Protein AF-A0AAN8INT1-F1 (afdb_monomer_lite)

pLDDT: mean 83.97, std 13.19, range [44.09, 97.56]

Organism: Trichostrongylus colubriformis (NCBI:txid6319)

Foldseek 3Di:
DDDDDDDDDDPDDDPDPDPVVVVVVVLVVVLVVLVVVLLVLLLVQLVVLLVPQQVVLVVVLVVLVVVVVVLVVVLVVVPVVDPPPNVVSVVVSVVVLVVLVVDVSSVLSCCLPPVNVDPDSTCSDSVNSSVQLVCLLVVVCPPSDARPDPVRVVVSVVSNVVSNVSVVVSVVSVVVVVVVVVCVVVVNDPPVVVVVVVVCVVCVLVVQLVVCCVPVVDDSVVSSD

Radius of gyration: 30.93 Å; chains: 1; bounding box: 68×38×128 Å

Secondary structure (DSSP, 8-state):
--------PPPP-----SHHHHHHHHHHHHHHHHHHHHHHHHHHHHHHHHHHHHHHHHHHHHHHHHHHHHHHHHHHHHHHH-SS-HHHHHHHHHHHHHHHHTSHHHHHHHIIIII---S---S--HHHHHHHHHHHHTT----SS---SHHHHHHHHHHHHHHHHHHHHHHHHHHHHHHHHHHHHTTT-SHHHHHHHHHHHHHHHHHHHHHHHHHH---HHHHH-

Structure (mmCIF, N/CA/C/O backbone):
data_AF-A0AAN8INT1-F1
#
_entry.id   AF-A0AAN8INT1-F1
#
loop_
_atom_site.group_PDB
_atom_site.id
_atom_site.type_symbol
_atom_site.label_atom_id
_atom_site.label_alt_id
_atom_site.label_comp_id
_atom_site.label_asym_id
_atom_site.label_entity_id
_atom_site.label_seq_id
_atom_site.pdbx_PDB_ins_code
_atom_site.Cartn_x
_atom_site.Cartn_y
_atom_site.Cartn_z
_atom_site.occupancy
_atom_site.B_iso_or_equiv
_atom_site.auth_seq_id
_atom_site.auth_comp_id
_atom_site.auth_asym_id
_atom_site.auth_atom_id
_atom_site.pdbx_PDB_model_num
ATOM 1 N N . MET A 1 1 ? 43.894 4.280 -84.338 1.00 47.09 1 MET A N 1
ATOM 2 C CA . MET A 1 1 ? 44.053 3.412 -83.149 1.00 47.09 1 MET A CA 1
ATOM 3 C C . MET A 1 1 ? 42.970 3.761 -82.142 1.00 47.09 1 MET A C 1
ATOM 5 O O . MET A 1 1 ? 43.082 4.742 -81.425 1.00 47.09 1 MET A O 1
ATOM 9 N N . SER A 1 2 ? 41.870 3.011 -82.196 1.00 44.09 2 SER A N 1
ATOM 10 C CA . SER A 1 2 ? 40.715 3.120 -81.303 1.00 44.09 2 SER A CA 1
ATOM 11 C C . SER A 1 2 ? 40.879 2.099 -80.182 1.00 44.09 2 SER A C 1
ATOM 13 O O . SER A 1 2 ? 41.050 0.920 -80.476 1.00 44.09 2 SER A O 1
ATOM 15 N N . SER A 1 3 ? 40.819 2.526 -78.920 1.00 45.97 3 SER A N 1
ATOM 16 C CA . SER A 1 3 ? 40.317 1.666 -77.845 1.00 45.97 3 SER A CA 1
ATOM 17 C C . SER A 1 3 ? 39.836 2.517 -76.671 1.00 45.97 3 SER A C 1
ATOM 19 O O . SER A 1 3 ? 40.601 3.013 -75.847 1.00 45.97 3 SER A O 1
ATOM 21 N N . ARG A 1 4 ? 38.518 2.715 -76.669 1.00 48.09 4 ARG A N 1
ATOM 22 C CA . ARG A 1 4 ? 37.685 3.325 -75.630 1.00 48.09 4 ARG A CA 1
ATOM 23 C C . ARG A 1 4 ? 37.798 2.470 -74.359 1.00 48.09 4 ARG A C 1
ATOM 25 O O . ARG A 1 4 ? 37.360 1.319 -74.360 1.00 48.09 4 ARG A O 1
ATOM 32 N N . LYS A 1 5 ? 38.368 3.009 -73.274 1.00 54.44 5 LYS A N 1
ATOM 33 C CA . LYS A 1 5 ? 38.292 2.373 -71.949 1.00 54.44 5 LYS A CA 1
ATOM 34 C C . LYS A 1 5 ? 36.826 2.373 -71.508 1.00 54.44 5 LYS A C 1
ATOM 36 O O . LYS A 1 5 ? 36.193 3.414 -71.403 1.00 54.44 5 LYS A O 1
ATOM 41 N N . ARG A 1 6 ? 36.294 1.164 -71.362 1.00 50.06 6 ARG A N 1
ATOM 42 C CA . ARG A 1 6 ? 34.917 0.834 -71.007 1.00 50.06 6 ARG A CA 1
ATOM 43 C C . ARG A 1 6 ? 34.733 1.093 -69.507 1.00 50.06 6 ARG A C 1
ATOM 45 O O . ARG A 1 6 ? 35.278 0.330 -68.709 1.00 50.06 6 ARG A O 1
ATOM 52 N N . ASP A 1 7 ? 33.995 2.144 -69.151 1.00 49.88 7 ASP A N 1
ATOM 53 C CA . ASP A 1 7 ? 33.467 2.347 -67.798 1.00 49.88 7 ASP A CA 1
ATOM 54 C C . ASP A 1 7 ? 32.632 1.124 -67.417 1.00 49.88 7 ASP A C 1
ATOM 56 O O . ASP A 1 7 ? 31.586 0.845 -68.009 1.00 49.88 7 ASP A O 1
ATOM 60 N N . ARG A 1 8 ? 33.134 0.334 -66.467 1.00 50.00 8 ARG A N 1
ATOM 61 C CA . ARG A 1 8 ? 32.349 -0.721 -65.831 1.00 50.00 8 ARG A CA 1
ATOM 62 C C . ARG A 1 8 ? 31.649 -0.075 -64.647 1.00 50.00 8 ARG A C 1
ATOM 64 O O . ARG A 1 8 ? 32.289 0.198 -63.637 1.00 50.00 8 ARG A O 1
ATOM 71 N N . GLY A 1 9 ? 30.353 0.182 -64.805 1.00 48.59 9 GLY A N 1
ATOM 72 C CA . GLY A 1 9 ? 29.479 0.531 -63.693 1.00 48.59 9 GLY A CA 1
ATOM 73 C C . GLY A 1 9 ? 29.615 -0.519 -62.593 1.00 48.59 9 GLY A C 1
ATOM 74 O O . GLY A 1 9 ? 29.453 -1.714 -62.844 1.00 48.59 9 GLY A O 1
ATOM 75 N N . ALA A 1 10 ? 29.973 -0.067 -61.395 1.00 53.91 10 ALA A N 1
ATOM 76 C CA . ALA A 1 10 ? 29.881 -0.881 -60.197 1.00 53.91 10 ALA A CA 1
ATOM 77 C C . ALA A 1 10 ? 28.403 -1.253 -59.972 1.00 53.91 10 ALA A C 1
ATOM 79 O O . ALA A 1 10 ? 27.536 -0.398 -60.174 1.00 53.91 10 ALA A O 1
ATOM 80 N N . PRO A 1 11 ? 28.086 -2.496 -59.576 1.00 51.00 11 PRO A N 1
ATOM 81 C CA . PRO A 1 11 ? 26.724 -2.841 -59.205 1.00 51.00 11 PRO A CA 1
ATOM 82 C C . PRO A 1 11 ? 26.327 -2.008 -57.981 1.00 51.00 11 PRO A C 1
ATOM 84 O O . PRO A 1 11 ? 27.034 -1.984 -56.974 1.00 51.00 11 PRO A O 1
ATOM 87 N N . SER A 1 12 ? 25.212 -1.287 -58.094 1.00 55.03 12 SER A N 1
ATOM 88 C CA . SER A 1 12 ? 24.564 -0.605 -56.978 1.00 55.03 12 SER A CA 1
ATOM 89 C C . SER A 1 12 ? 24.280 -1.623 -55.878 1.00 55.03 12 SER A C 1
ATOM 91 O O . SER A 1 12 ? 23.539 -2.577 -56.110 1.00 55.03 12 SER A O 1
ATOM 93 N N . ALA A 1 13 ? 24.878 -1.434 -54.702 1.00 55.88 13 ALA A N 1
ATOM 94 C CA . ALA A 1 13 ? 24.549 -2.218 -53.521 1.00 55.88 13 ALA A CA 1
ATOM 95 C C . ALA A 1 13 ? 23.055 -2.041 -53.213 1.00 55.88 13 ALA A C 1
ATOM 97 O O . ALA A 1 13 ? 22.610 -0.938 -52.888 1.00 55.88 13 ALA A O 1
ATOM 98 N N . GLU A 1 14 ? 22.275 -3.110 -53.362 1.00 57.56 14 GLU A N 1
ATOM 99 C CA . GLU A 1 14 ? 20.897 -3.137 -52.885 1.00 57.56 14 GLU A CA 1
ATOM 100 C C . GLU A 1 14 ? 20.890 -2.971 -51.352 1.00 57.56 14 GLU A C 1
ATOM 102 O O . GLU A 1 14 ? 21.739 -3.552 -50.668 1.00 57.56 14 GLU A O 1
ATOM 107 N N . PRO A 1 15 ? 19.973 -2.177 -50.773 1.00 55.25 15 PRO A N 1
ATOM 108 C CA . PRO A 1 15 ? 19.881 -2.043 -49.327 1.00 55.25 15 PRO A CA 1
ATOM 109 C C . PRO A 1 15 ? 19.355 -3.350 -48.714 1.00 55.25 15 PRO A C 1
ATOM 111 O O . PRO A 1 15 ? 18.181 -3.686 -48.860 1.00 55.25 15 PRO A O 1
ATOM 114 N N . GLU A 1 16 ? 20.223 -4.068 -47.997 1.00 58.53 16 GLU A N 1
ATOM 115 C CA . GLU A 1 16 ? 19.893 -5.228 -47.153 1.00 58.53 16 GLU A CA 1
ATOM 116 C C . GLU A 1 16 ? 18.583 -5.003 -46.350 1.00 58.53 16 GLU A C 1
ATOM 118 O O . GLU A 1 16 ? 18.480 -4.050 -45.561 1.00 58.53 16 GLU A O 1
ATOM 123 N N . PRO A 1 17 ? 17.548 -5.854 -46.504 1.00 51.34 17 PRO A N 1
ATOM 124 C CA . PRO A 1 17 ? 16.243 -5.598 -45.915 1.00 51.34 17 PRO A CA 1
ATOM 125 C C . PRO A 1 17 ? 16.217 -5.902 -44.409 1.00 51.34 17 PRO A C 1
ATOM 127 O O . PRO A 1 17 ? 16.070 -7.037 -43.975 1.00 51.34 17 PRO A O 1
ATOM 130 N N . SER A 1 18 ? 16.208 -4.844 -43.594 1.00 55.34 18 SER A N 1
ATOM 131 C CA . SER A 1 18 ? 15.465 -4.679 -42.322 1.00 55.34 18 SER A CA 1
ATOM 132 C C . SER A 1 18 ? 15.558 -5.731 -41.193 1.00 55.34 18 SER A C 1
ATOM 134 O O . SER A 1 18 ? 14.854 -5.580 -40.190 1.00 55.34 18 SER A O 1
ATOM 136 N N . PHE A 1 19 ? 16.407 -6.759 -41.263 1.00 48.81 19 PHE A N 1
ATOM 137 C CA . PHE A 1 19 ? 16.459 -7.818 -40.240 1.00 48.81 19 PHE A CA 1
ATOM 138 C C . PHE A 1 19 ? 16.833 -7.262 -38.852 1.00 48.81 19 PHE A C 1
ATOM 140 O O . PHE A 1 19 ? 16.208 -7.573 -37.834 1.00 48.81 19 PHE A O 1
ATOM 147 N N . TRP A 1 20 ? 17.767 -6.308 -38.836 1.00 49.75 20 TRP A N 1
ATOM 148 C CA . TRP A 1 20 ? 18.172 -5.552 -37.648 1.00 49.75 20 TRP A CA 1
ATOM 149 C C . TRP A 1 20 ? 17.069 -4.640 -37.089 1.00 49.75 20 TRP A C 1
ATOM 151 O O . TRP A 1 20 ? 16.994 -4.434 -35.877 1.00 49.75 20 TRP A O 1
ATOM 161 N N . LYS A 1 21 ? 16.170 -4.133 -37.945 1.00 54.38 21 LYS A N 1
ATOM 162 C CA . LYS A 1 21 ? 15.024 -3.298 -37.540 1.00 54.38 21 LYS A CA 1
ATOM 163 C C . LYS A 1 21 ? 13.931 -4.143 -36.871 1.00 54.38 21 LYS A C 1
ATOM 165 O O . LYS A 1 21 ? 13.381 -3.730 -35.853 1.00 54.38 21 LYS A O 1
ATOM 170 N N . ARG A 1 22 ? 13.679 -5.359 -37.379 1.00 57.62 22 ARG A N 1
ATOM 171 C CA . ARG A 1 22 ? 12.708 -6.321 -36.815 1.00 57.62 22 ARG A CA 1
ATOM 172 C C . ARG A 1 22 ? 13.130 -6.858 -35.442 1.00 57.62 22 ARG A C 1
ATOM 174 O O . ARG A 1 22 ? 12.292 -6.979 -34.553 1.00 57.62 22 ARG A O 1
ATOM 181 N N . SER A 1 23 ? 14.423 -7.129 -35.241 1.00 56.84 23 SER A N 1
ATOM 182 C CA . SER A 1 23 ? 14.946 -7.644 -33.964 1.00 56.84 23 SER A CA 1
ATOM 183 C C . SER A 1 23 ? 14.852 -6.620 -32.820 1.00 56.84 23 SER A C 1
ATOM 185 O O . SER A 1 23 ? 14.405 -6.958 -31.723 1.00 56.84 23 SER A O 1
ATOM 187 N N . LYS A 1 24 ? 15.174 -5.342 -33.086 1.00 66.62 24 LYS A N 1
ATOM 188 C CA . LYS A 1 24 ? 15.029 -4.251 -32.102 1.00 66.62 24 LYS A CA 1
ATOM 189 C C . LYS A 1 24 ? 13.566 -4.005 -31.721 1.00 66.62 24 LYS A C 1
ATOM 191 O O . LYS A 1 24 ? 13.272 -3.807 -30.548 1.00 66.62 24 LYS A O 1
ATOM 196 N N . PHE A 1 25 ? 12.648 -4.082 -32.687 1.00 72.94 25 PHE A N 1
ATOM 197 C CA . PHE A 1 25 ? 11.214 -3.924 -32.431 1.00 72.94 25 PHE A CA 1
ATOM 198 C C . PHE A 1 25 ? 10.649 -5.055 -31.561 1.00 72.94 25 PHE A C 1
ATOM 200 O O . PHE A 1 25 ? 9.903 -4.798 -30.621 1.00 72.94 25 PHE A O 1
ATOM 207 N N . ARG A 1 26 ? 11.066 -6.305 -31.811 1.00 76.19 26 ARG A N 1
ATOM 208 C CA . ARG A 1 26 ? 10.675 -7.459 -30.988 1.00 76.19 26 ARG A CA 1
ATOM 209 C C . ARG A 1 26 ? 11.151 -7.326 -29.540 1.00 76.19 26 ARG A C 1
ATOM 211 O O . ARG A 1 26 ? 10.396 -7.653 -28.635 1.00 76.19 26 ARG A O 1
ATOM 218 N N . ALA A 1 27 ? 12.371 -6.835 -29.321 1.00 75.00 27 ALA A N 1
ATOM 219 C CA . ALA A 1 27 ? 12.886 -6.592 -27.973 1.00 75.00 27 ALA A CA 1
ATOM 220 C C . ALA A 1 27 ? 12.054 -5.533 -27.231 1.00 75.00 27 ALA A C 1
ATOM 222 O O . ALA A 1 27 ? 11.577 -5.798 -26.135 1.00 75.00 27 ALA A O 1
ATOM 223 N N . VAL A 1 28 ? 11.789 -4.383 -27.862 1.00 80.81 28 VAL A N 1
ATOM 224 C CA . VAL A 1 28 ? 10.937 -3.321 -27.290 1.00 80.81 28 VAL A CA 1
ATOM 225 C C . VAL A 1 28 ? 9.524 -3.821 -26.987 1.00 80.81 28 VAL A C 1
ATOM 227 O O . VAL A 1 28 ? 8.970 -3.491 -25.944 1.00 80.81 28 VAL A O 1
ATOM 230 N N . PHE A 1 29 ? 8.954 -4.652 -27.859 1.00 85.25 29 PHE A N 1
ATOM 231 C CA . PHE A 1 29 ? 7.633 -5.237 -27.639 1.00 85.25 29 PHE A CA 1
ATOM 232 C C . PHE A 1 29 ? 7.597 -6.176 -26.426 1.00 85.25 29 PHE A C 1
ATOM 234 O O . PHE A 1 29 ? 6.647 -6.130 -25.653 1.00 85.25 29 PHE A O 1
ATOM 241 N N . VAL A 1 30 ? 8.635 -6.993 -26.225 1.00 86.06 30 VAL A N 1
ATOM 242 C CA . VAL A 1 30 ? 8.743 -7.860 -25.040 1.00 86.06 30 VAL A CA 1
ATOM 243 C C . VAL A 1 30 ? 8.888 -7.027 -23.766 1.00 86.06 30 VAL A C 1
ATOM 245 O O . VAL A 1 30 ? 8.190 -7.308 -22.796 1.00 86.06 30 VAL A O 1
ATOM 248 N N . HIS A 1 31 ? 9.714 -5.974 -23.786 1.00 86.56 31 HIS A N 1
ATOM 249 C CA . HIS A 1 31 ? 9.859 -5.036 -22.666 1.00 86.56 31 HIS A CA 1
ATOM 250 C C . HIS A 1 31 ? 8.508 -4.405 -22.290 1.00 86.56 31 HIS A C 1
ATOM 252 O O . HIS A 1 31 ? 8.079 -4.453 -21.137 1.00 86.56 31 HIS A O 1
ATOM 258 N N . LEU A 1 32 ? 7.786 -3.875 -23.282 1.00 89.44 32 LEU A N 1
ATOM 259 C CA . LEU A 1 32 ? 6.471 -3.272 -23.072 1.00 89.44 32 LEU A CA 1
ATOM 260 C C . LEU A 1 32 ? 5.445 -4.302 -22.576 1.00 89.44 32 LEU A C 1
ATOM 262 O O . LEU A 1 32 ? 4.681 -4.015 -21.660 1.00 89.44 32 LEU A O 1
ATOM 266 N N . GLY A 1 33 ? 5.452 -5.511 -23.143 1.00 92.88 33 GLY A N 1
ATOM 267 C CA . GLY A 1 33 ? 4.570 -6.600 -22.730 1.00 92.88 33 GLY A CA 1
ATOM 268 C C . GLY A 1 33 ? 4.790 -7.013 -21.276 1.00 92.88 33 GLY A C 1
ATOM 269 O O . GLY A 1 33 ? 3.824 -7.243 -20.552 1.00 92.88 33 GLY A O 1
ATOM 270 N N . LEU A 1 34 ? 6.042 -7.044 -20.822 1.00 93.06 34 LEU A N 1
ATOM 271 C CA . LEU A 1 34 ? 6.396 -7.365 -19.444 1.00 93.06 34 LEU A CA 1
ATOM 272 C C . LEU A 1 34 ? 5.896 -6.289 -18.464 1.00 93.06 34 LEU A C 1
ATOM 274 O O . LEU A 1 34 ? 5.255 -6.620 -17.467 1.00 93.06 34 LEU A O 1
ATOM 278 N N . VAL A 1 35 ? 6.098 -5.006 -18.787 1.00 93.38 35 VAL A N 1
ATOM 279 C CA . VAL A 1 35 ? 5.589 -3.880 -17.983 1.00 93.38 35 VAL A CA 1
ATOM 280 C C . VAL A 1 35 ? 4.062 -3.902 -17.914 1.00 93.38 35 VAL A C 1
ATOM 282 O O . VAL A 1 35 ? 3.497 -3.802 -16.829 1.00 93.38 35 VAL A O 1
ATOM 285 N N . VAL A 1 36 ? 3.380 -4.094 -19.047 1.00 95.50 36 VAL A N 1
ATOM 286 C CA . VAL A 1 36 ? 1.911 -4.189 -19.094 1.00 95.50 36 VAL A CA 1
ATOM 287 C C . VAL A 1 36 ? 1.405 -5.391 -18.292 1.00 95.50 36 VAL A C 1
ATOM 289 O O . VAL A 1 36 ? 0.413 -5.277 -17.572 1.00 95.50 36 VAL A O 1
ATOM 292 N N . THR A 1 37 ? 2.097 -6.530 -18.355 1.00 95.56 37 THR A N 1
ATOM 293 C CA . THR A 1 37 ? 1.762 -7.714 -17.548 1.00 95.56 37 THR A CA 1
ATOM 294 C C . THR A 1 37 ? 1.912 -7.419 -16.055 1.00 95.56 37 THR A C 1
ATOM 296 O O . THR A 1 37 ? 1.026 -7.749 -15.277 1.00 95.56 37 THR A O 1
ATOM 299 N N . CYS A 1 38 ? 2.980 -6.732 -15.647 1.00 95.62 38 CYS A N 1
ATOM 300 C CA . CYS A 1 38 ? 3.186 -6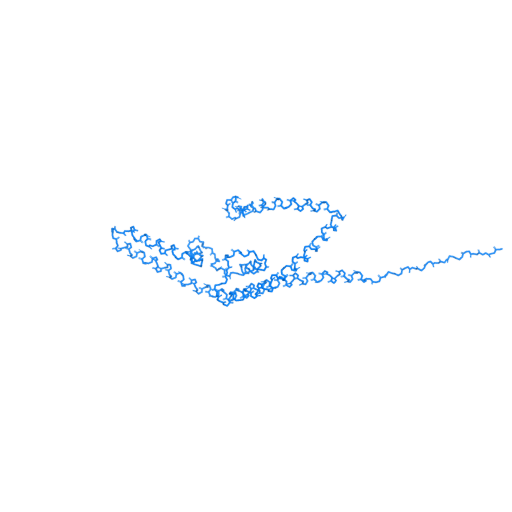.334 -14.254 1.00 95.62 38 CYS A CA 1
ATOM 301 C C . CYS A 1 38 ? 2.101 -5.356 -13.765 1.00 95.62 38 CYS A C 1
ATOM 303 O O . CYS A 1 38 ? 1.486 -5.579 -12.726 1.00 95.62 38 CYS A O 1
ATOM 305 N N . VAL A 1 39 ? 1.792 -4.315 -14.545 1.00 96.00 39 VAL A N 1
ATOM 306 C CA . VAL A 1 39 ? 0.749 -3.333 -14.196 1.00 96.00 39 VAL A CA 1
ATOM 307 C C . VAL A 1 39 ? -0.630 -3.988 -14.121 1.00 96.00 39 VAL A C 1
ATOM 309 O O . VAL A 1 39 ? -1.371 -3.757 -13.170 1.00 96.00 39 VAL A O 1
ATOM 312 N N . SER A 1 40 ? -0.977 -4.836 -15.090 1.00 96.81 40 SER A N 1
ATOM 313 C CA . SER A 1 40 ? -2.249 -5.566 -15.057 1.00 96.81 40 SER A CA 1
ATOM 314 C C . SER A 1 40 ? -2.329 -6.528 -13.871 1.00 96.81 40 SER A C 1
ATOM 316 O O . SER A 1 40 ? -3.380 -6.604 -13.243 1.00 96.81 40 SER A O 1
ATOM 318 N N . TYR A 1 41 ? -1.228 -7.189 -13.500 1.00 97.00 41 TYR A N 1
ATOM 319 C CA . TYR A 1 41 ? -1.157 -8.032 -12.305 1.00 97.00 41 TYR A CA 1
ATOM 320 C C . TYR A 1 41 ? -1.452 -7.246 -11.018 1.00 97.00 41 TYR A C 1
ATOM 322 O O . TYR A 1 41 ? -2.255 -7.699 -10.205 1.00 97.00 41 TYR A O 1
ATOM 330 N N . ILE A 1 42 ? -0.884 -6.041 -10.873 1.00 96.94 42 ILE A N 1
ATOM 331 C CA . ILE A 1 42 ? -1.165 -5.136 -9.743 1.00 96.94 42 ILE A CA 1
ATOM 332 C C . ILE A 1 42 ? -2.646 -4.752 -9.713 1.00 96.94 42 ILE A C 1
ATOM 334 O O . ILE A 1 42 ? -3.295 -4.886 -8.680 1.00 96.94 42 ILE A O 1
ATOM 338 N N . VAL A 1 43 ? -3.203 -4.301 -10.841 1.00 97.56 43 VAL A N 1
ATOM 339 C CA . VAL A 1 43 ? -4.606 -3.856 -10.916 1.00 97.56 43 VAL A CA 1
ATOM 340 C C . VAL A 1 43 ? -5.573 -5.003 -10.611 1.00 97.56 43 VAL A C 1
ATOM 342 O O . VAL A 1 43 ? -6.537 -4.813 -9.869 1.00 97.56 43 VAL A O 1
ATOM 345 N N . LEU A 1 44 ? -5.307 -6.200 -11.140 1.00 97.19 44 LEU A N 1
ATOM 346 C CA . LEU A 1 44 ? -6.103 -7.396 -10.861 1.00 97.19 44 LEU A CA 1
ATOM 347 C C . LEU A 1 44 ? -6.007 -7.808 -9.391 1.00 97.19 44 LEU A C 1
ATOM 349 O O . LEU A 1 44 ? -7.029 -8.116 -8.782 1.00 97.19 44 LEU A O 1
ATOM 353 N N . GLY A 1 45 ? -4.806 -7.773 -8.810 1.00 96.44 45 GLY A N 1
ATOM 354 C CA . GLY A 1 45 ? -4.612 -8.012 -7.385 1.00 96.44 45 GLY A CA 1
ATOM 355 C C . GLY A 1 45 ? -5.394 -7.008 -6.539 1.00 96.44 45 GLY A C 1
ATOM 356 O O . GLY A 1 45 ? -6.120 -7.408 -5.634 1.00 96.44 45 GLY A O 1
ATOM 357 N N . ALA A 1 46 ? -5.288 -5.714 -6.852 1.00 96.56 46 ALA A N 1
ATOM 358 C CA . ALA A 1 46 ? -5.966 -4.646 -6.123 1.00 96.56 46 ALA A CA 1
ATOM 359 C C . ALA A 1 46 ? -7.484 -4.845 -6.135 1.00 96.56 46 ALA A C 1
ATOM 361 O O . ALA A 1 46 ? -8.122 -4.795 -5.086 1.00 96.56 46 ALA A O 1
ATOM 362 N N . TYR A 1 47 ? -8.046 -5.152 -7.306 1.00 96.69 47 TYR A N 1
ATOM 363 C CA . TYR A 1 47 ? -9.462 -5.472 -7.447 1.00 96.69 47 TYR A CA 1
ATOM 364 C C . TYR A 1 47 ? -9.864 -6.700 -6.616 1.00 96.69 47 TYR A C 1
ATOM 366 O O . TYR A 1 47 ? -10.873 -6.669 -5.915 1.00 96.69 47 TYR A O 1
ATOM 374 N N . LEU A 1 48 ? -9.060 -7.766 -6.651 1.00 96.19 48 LEU A N 1
ATOM 375 C CA . LEU A 1 48 ? -9.328 -9.013 -5.936 1.00 96.19 48 LEU A CA 1
ATOM 376 C C . LEU A 1 48 ? -9.313 -8.821 -4.414 1.00 96.19 48 LEU A C 1
ATOM 378 O O . LEU A 1 48 ? -10.268 -9.213 -3.744 1.00 96.19 48 LEU A O 1
ATOM 382 N N . PHE A 1 49 ? -8.272 -8.191 -3.863 1.00 95.75 49 PHE A N 1
ATOM 383 C CA . PHE A 1 49 ? -8.194 -7.929 -2.423 1.00 95.75 49 PHE A CA 1
ATOM 384 C C . PHE A 1 49 ? -9.277 -6.960 -1.965 1.00 95.75 49 PHE A C 1
ATOM 386 O O . PHE A 1 49 ? -9.915 -7.210 -0.946 1.00 95.75 49 PHE A O 1
ATOM 393 N N . GLN A 1 50 ? -9.548 -5.909 -2.742 1.00 95.19 50 GLN A N 1
ATOM 394 C CA . GLN A 1 50 ? -10.619 -4.975 -2.424 1.00 95.19 50 GLN A CA 1
ATOM 395 C C . GLN A 1 50 ? -11.983 -5.672 -2.385 1.00 95.19 50 GLN A C 1
ATOM 397 O O . GLN A 1 50 ? -12.754 -5.440 -1.460 1.00 95.19 50 GLN A O 1
ATOM 402 N N . MET A 1 51 ? -12.297 -6.535 -3.354 1.00 95.00 51 MET A N 1
ATOM 403 C CA . MET A 1 51 ? -13.581 -7.243 -3.378 1.00 95.00 51 MET A CA 1
ATOM 404 C C . MET A 1 51 ? -13.770 -8.193 -2.192 1.00 95.00 51 MET A C 1
ATOM 406 O O . MET A 1 51 ? -14.896 -8.355 -1.728 1.00 95.00 51 MET A O 1
ATOM 410 N N . ILE A 1 52 ? -12.696 -8.821 -1.711 1.00 94.31 52 ILE A N 1
ATOM 411 C CA . ILE A 1 52 ? -12.762 -9.816 -0.634 1.00 94.31 52 ILE A CA 1
ATOM 412 C C . ILE A 1 52 ? -12.725 -9.154 0.746 1.00 94.31 52 ILE A C 1
ATOM 414 O O . ILE A 1 52 ? -13.533 -9.487 1.608 1.00 94.31 52 ILE A O 1
ATOM 418 N N . GLU A 1 53 ? -11.796 -8.226 0.973 1.00 94.00 53 GLU A N 1
ATOM 419 C CA . GLU A 1 53 ? -11.541 -7.678 2.310 1.00 94.00 53 GLU A CA 1
ATOM 420 C C . GLU A 1 53 ? -12.430 -6.484 2.651 1.00 94.00 53 GLU A C 1
ATOM 422 O O . GLU A 1 53 ? -12.837 -6.353 3.803 1.00 94.00 53 GLU A O 1
ATOM 427 N N . ARG A 1 54 ? -12.802 -5.646 1.675 1.00 92.06 54 ARG A N 1
ATOM 428 C CA . ARG A 1 54 ? -13.655 -4.476 1.933 1.00 92.06 54 ARG A CA 1
ATOM 429 C C . ARG A 1 54 ? -14.991 -4.818 2.608 1.00 92.06 54 ARG A C 1
ATOM 431 O O . ARG A 1 54 ? -15.322 -4.150 3.584 1.00 92.06 54 ARG A O 1
ATOM 438 N N . PRO A 1 55 ? -15.789 -5.810 2.159 1.00 92.38 55 PRO A N 1
ATOM 439 C CA . PRO A 1 55 ? -17.048 -6.118 2.842 1.00 92.38 55 PRO A CA 1
ATOM 440 C C . PRO A 1 55 ? -16.831 -6.614 4.281 1.00 92.38 55 PRO A C 1
ATOM 442 O O . PRO A 1 55 ? -17.591 -6.238 5.169 1.00 92.38 55 PRO A O 1
ATOM 445 N N . LEU A 1 56 ? -15.772 -7.395 4.522 1.00 90.88 56 LEU A N 1
ATOM 446 C CA . LEU A 1 56 ? -15.426 -7.907 5.852 1.00 90.88 56 LEU A CA 1
ATOM 447 C C . LEU A 1 56 ? -14.963 -6.790 6.796 1.00 90.88 56 LEU A C 1
ATOM 449 O O . LEU A 1 56 ? -15.293 -6.797 7.980 1.00 90.88 56 LEU A O 1
ATOM 453 N N . GLU A 1 57 ? -14.208 -5.824 6.276 1.00 88.81 57 GLU A N 1
ATOM 454 C CA . GLU A 1 57 ? -13.800 -4.621 7.003 1.00 88.81 57 GLU A CA 1
ATOM 455 C C . GLU A 1 57 ? -15.019 -3.790 7.420 1.00 88.81 57 GLU A C 1
ATOM 457 O O . GLU A 1 57 ? -15.137 -3.397 8.581 1.00 88.81 57 GLU A O 1
ATOM 462 N N . LEU A 1 58 ? -15.958 -3.562 6.495 1.00 88.75 58 LEU A N 1
ATOM 463 C CA . LEU A 1 58 ? -17.175 -2.794 6.765 1.00 88.75 58 LEU A CA 1
ATOM 464 C C . LEU A 1 58 ? -18.036 -3.449 7.850 1.00 88.75 58 LEU A C 1
ATOM 466 O O . LEU A 1 58 ? -18.546 -2.749 8.725 1.00 88.75 58 LEU A O 1
ATOM 470 N N . GLU A 1 59 ? -18.160 -4.777 7.836 1.00 89.44 59 GLU A N 1
ATOM 471 C CA . GLU A 1 59 ? -18.864 -5.523 8.881 1.00 89.44 59 GLU A CA 1
ATOM 472 C C . GLU A 1 59 ? -18.170 -5.366 10.243 1.00 89.44 59 GLU A C 1
ATOM 474 O O . GLU A 1 59 ? -18.784 -4.875 11.195 1.00 89.44 59 GLU A O 1
ATOM 479 N N . LYS A 1 60 ? -16.863 -5.652 10.323 1.00 87.44 60 LYS A N 1
ATOM 480 C CA . LYS A 1 60 ? -16.071 -5.492 11.558 1.00 87.44 60 LYS A CA 1
ATOM 481 C C . LYS A 1 60 ? -16.108 -4.071 12.095 1.00 87.44 60 LYS A C 1
ATOM 483 O O . LYS A 1 60 ? -16.145 -3.855 13.302 1.00 87.44 60 LYS A O 1
ATOM 488 N N . ARG A 1 61 ? -16.116 -3.072 11.217 1.00 87.12 61 ARG A N 1
ATOM 489 C CA . ARG A 1 61 ? -16.221 -1.676 11.630 1.00 87.12 61 ARG A CA 1
ATOM 490 C C . ARG A 1 61 ? -17.506 -1.410 12.401 1.00 87.12 61 ARG A C 1
ATOM 492 O O . ARG A 1 61 ? -17.458 -0.705 13.404 1.00 87.12 61 ARG A O 1
ATOM 499 N N . THR A 1 62 ? -18.644 -1.924 11.939 1.00 87.88 62 THR A N 1
ATOM 500 C CA . THR A 1 62 ? -19.918 -1.700 12.639 1.00 87.88 62 THR A CA 1
ATOM 501 C C . THR A 1 62 ? -19.902 -2.298 14.043 1.00 87.88 62 THR A C 1
ATOM 503 O O . THR A 1 62 ? -20.362 -1.649 14.982 1.00 87.88 62 THR A O 1
ATOM 506 N N . GLU A 1 63 ? -19.282 -3.467 14.208 1.00 89.25 63 GLU A N 1
ATOM 507 C CA . GLU A 1 63 ? -19.052 -4.093 15.511 1.00 89.25 63 GLU A CA 1
ATOM 508 C C . GLU A 1 63 ? -18.155 -3.222 16.403 1.00 89.25 63 GLU A C 1
ATOM 510 O O . GLU A 1 63 ? -18.529 -2.897 17.529 1.00 89.25 63 GLU A O 1
ATOM 515 N N . VAL A 1 64 ? -17.015 -2.761 15.884 1.00 88.38 64 VAL A N 1
ATOM 516 C CA . VAL A 1 64 ? -16.075 -1.895 16.616 1.00 88.38 64 VAL A CA 1
ATOM 517 C C . VAL A 1 64 ? -16.740 -0.588 17.059 1.00 88.38 64 VAL A C 1
ATOM 519 O O . VAL A 1 64 ? -16.568 -0.156 18.199 1.00 88.38 64 VAL A O 1
ATOM 522 N N . LEU A 1 65 ? -17.545 0.032 16.193 1.00 89.31 65 LEU A N 1
ATOM 523 C CA . LEU A 1 65 ? -18.295 1.240 16.541 1.00 89.31 65 LEU A CA 1
ATOM 524 C C . LEU A 1 65 ? -19.329 0.971 17.638 1.00 89.31 65 LEU A C 1
ATOM 526 O O . LEU A 1 65 ? -19.466 1.785 18.550 1.00 89.31 65 LEU A O 1
ATOM 530 N N . ALA A 1 66 ? -20.013 -0.175 17.600 1.00 91.50 66 ALA A N 1
ATOM 531 C CA . ALA A 1 66 ? -20.934 -0.573 18.660 1.00 91.50 66 ALA A CA 1
ATOM 532 C C . ALA A 1 66 ? -20.210 -0.800 20.000 1.00 91.50 66 ALA A C 1
ATOM 534 O O . ALA A 1 66 ? -20.749 -0.445 21.051 1.00 91.50 66 ALA A O 1
ATOM 535 N N . VAL A 1 67 ? -18.985 -1.338 19.976 1.00 91.12 67 VAL A N 1
ATOM 536 C CA . VAL A 1 67 ? -18.136 -1.493 21.168 1.00 91.12 67 VAL A CA 1
ATOM 537 C C . VAL A 1 67 ? -17.752 -0.131 21.751 1.00 91.12 67 VAL A C 1
ATOM 539 O O . VAL A 1 67 ? -17.938 0.075 22.951 1.00 91.12 67 VAL A O 1
ATOM 542 N N . PHE A 1 68 ? -17.288 0.818 20.929 1.00 89.94 68 PHE A N 1
ATOM 543 C CA . PHE A 1 68 ? -16.963 2.174 21.395 1.00 89.94 68 PHE A CA 1
ATOM 544 C C . PHE A 1 68 ? -18.185 2.898 21.973 1.00 89.94 68 PHE A C 1
ATOM 546 O O . PHE A 1 68 ? -18.114 3.503 23.039 1.00 89.94 68 PHE A O 1
ATOM 553 N N . ASP A 1 69 ? -19.332 2.796 21.307 1.00 90.44 69 ASP A N 1
ATOM 554 C CA . ASP A 1 69 ? -20.580 3.420 21.742 1.00 90.44 69 ASP A CA 1
ATOM 555 C C . ASP A 1 69 ? -21.112 2.797 23.049 1.00 90.44 69 ASP A C 1
ATOM 557 O O . ASP A 1 69 ? -21.570 3.497 23.955 1.00 90.44 69 ASP A O 1
ATOM 561 N N . LYS A 1 70 ? -20.976 1.474 23.212 1.00 92.50 70 LYS A N 1
ATOM 562 C CA . LYS A 1 70 ? -21.259 0.786 24.479 1.00 92.50 70 LYS A CA 1
ATOM 563 C C . LYS A 1 70 ? -20.328 1.259 25.597 1.00 92.50 70 LYS A C 1
ATOM 565 O O . LYS A 1 70 ? -20.816 1.553 26.684 1.00 92.50 70 LYS A O 1
ATOM 570 N N . MET A 1 71 ? -19.027 1.368 25.333 1.00 89.44 71 MET A N 1
ATOM 571 C CA . MET A 1 71 ? -18.044 1.830 26.316 1.00 89.44 71 MET A CA 1
ATOM 572 C C . MET A 1 71 ? -18.331 3.265 26.775 1.00 89.44 71 MET A C 1
ATOM 574 O O . MET A 1 71 ? -18.349 3.530 27.975 1.00 89.44 71 MET A O 1
ATOM 578 N N . ASN A 1 72 ? -18.630 4.166 25.836 1.00 89.00 72 ASN A N 1
ATOM 579 C CA . ASN A 1 72 ? -19.013 5.545 26.137 1.00 89.00 72 ASN A CA 1
ATOM 580 C C . ASN A 1 72 ? -20.271 5.610 27.009 1.00 89.00 72 ASN A C 1
ATOM 582 O O . ASN A 1 72 ? -20.317 6.372 27.974 1.00 89.00 72 ASN A O 1
ATOM 586 N N . ARG A 1 73 ? -21.286 4.789 26.714 1.00 90.31 73 A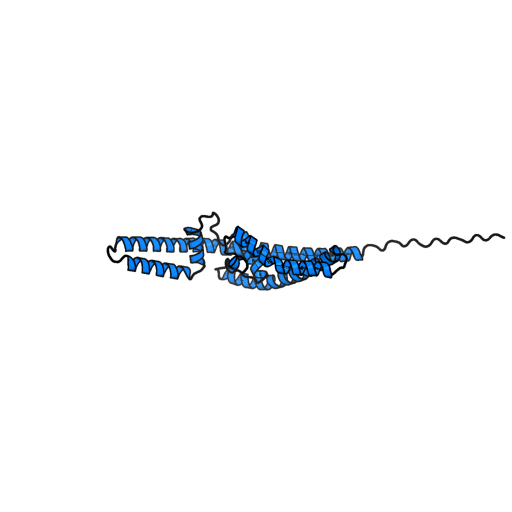RG A N 1
ATOM 587 C CA . ARG A 1 73 ? -22.495 4.708 27.546 1.00 90.31 73 ARG A CA 1
ATOM 588 C C . ARG A 1 73 ? -22.206 4.202 28.955 1.00 90.31 73 ARG A C 1
ATOM 590 O O . ARG A 1 73 ? -22.692 4.809 29.903 1.00 90.31 73 ARG A O 1
ATOM 597 N N . GLU A 1 74 ? -21.425 3.129 29.089 1.00 89.62 74 GLU A N 1
ATOM 598 C CA . GLU A 1 74 ? -21.020 2.588 30.396 1.00 89.62 74 G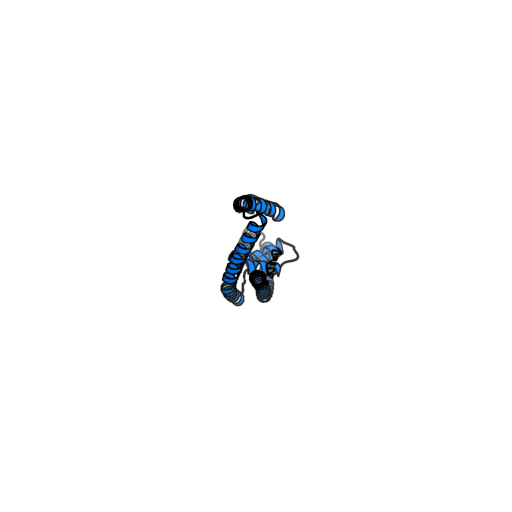LU A CA 1
ATOM 599 C C . GLU A 1 74 ? -20.268 3.641 31.220 1.00 89.62 74 GLU A C 1
ATOM 601 O O . GLU A 1 74 ? -20.553 3.828 32.403 1.00 89.62 74 GLU A O 1
ATOM 606 N N . PHE A 1 75 ? -19.353 4.373 30.584 1.00 88.81 75 PHE A N 1
ATOM 607 C CA . PHE A 1 75 ? -18.597 5.448 31.215 1.00 88.81 75 PHE A CA 1
ATOM 608 C C . PHE A 1 75 ? -19.500 6.573 31.728 1.00 88.81 75 PHE A C 1
ATOM 610 O O . PHE A 1 75 ? -19.444 6.915 32.909 1.00 88.81 75 PHE A O 1
ATOM 617 N N . VAL A 1 76 ? -20.391 7.093 30.876 1.00 88.19 76 VAL A N 1
ATOM 618 C CA . VAL A 1 76 ? -21.341 8.149 31.258 1.00 88.19 76 VAL A CA 1
ATOM 619 C C . VAL A 1 76 ? -22.266 7.672 32.378 1.00 88.19 76 VAL A C 1
ATOM 621 O O . VAL A 1 76 ? -22.493 8.417 33.331 1.00 88.19 76 VAL A O 1
ATOM 624 N N . SER A 1 77 ? -22.756 6.427 32.318 1.00 87.88 77 SER A N 1
ATOM 625 C CA . SER A 1 77 ? -23.594 5.878 33.387 1.00 87.88 77 SER A CA 1
ATOM 626 C C . SER A 1 77 ? -22.837 5.742 34.707 1.00 87.88 77 SER A C 1
ATOM 628 O O . SER A 1 77 ? -23.373 6.121 35.746 1.00 87.88 77 SER A O 1
ATOM 630 N N . ASN A 1 78 ? -21.584 5.279 34.673 1.00 85.69 78 ASN A N 1
ATOM 631 C CA . ASN A 1 78 ? -20.764 5.108 35.871 1.00 85.69 78 ASN A CA 1
ATOM 632 C C . ASN A 1 78 ? -20.446 6.452 36.530 1.00 85.69 78 ASN A C 1
ATOM 634 O O . ASN A 1 78 ? -20.557 6.561 37.745 1.00 85.69 78 ASN A O 1
ATOM 638 N N . ILE A 1 79 ? -20.131 7.487 35.743 1.00 86.00 79 ILE A N 1
ATOM 639 C CA . ILE A 1 79 ? -19.922 8.845 36.267 1.00 86.00 79 ILE A CA 1
ATOM 640 C C . ILE A 1 79 ? -21.213 9.411 36.855 1.00 86.00 79 ILE A C 1
ATOM 642 O O . ILE A 1 79 ? -21.188 9.990 37.933 1.00 86.00 79 ILE A O 1
ATOM 646 N N . SER A 1 80 ? -22.354 9.226 36.185 1.00 82.31 80 SER A N 1
ATOM 647 C CA . SER A 1 80 ? -23.633 9.734 36.697 1.00 82.31 80 SER A CA 1
ATOM 648 C C . SER A 1 80 ? -24.093 9.051 37.992 1.00 82.31 80 SER A C 1
ATOM 650 O O . SER A 1 80 ? -24.881 9.629 38.735 1.00 82.31 80 SER A O 1
ATOM 652 N N . ALA A 1 81 ? -23.616 7.830 38.257 1.00 80.69 81 ALA A N 1
ATOM 653 C CA . ALA A 1 81 ? -23.971 7.038 39.432 1.00 80.69 81 ALA A CA 1
ATOM 654 C C . ALA A 1 81 ? -22.985 7.192 40.605 1.00 80.69 81 ALA A C 1
ATOM 656 O O . ALA A 1 81 ? -23.337 6.863 41.738 1.00 80.69 81 ALA A O 1
ATOM 657 N N . LEU A 1 82 ? -21.758 7.653 40.351 1.00 69.44 82 LEU A N 1
ATOM 658 C CA . LEU A 1 82 ? -20.692 7.783 41.343 1.00 69.44 82 LEU A CA 1
ATOM 659 C C . LEU A 1 82 ? -20.416 9.266 41.611 1.00 69.44 82 LEU A C 1
ATOM 661 O O . LEU A 1 82 ? -19.657 9.897 40.886 1.00 69.44 82 LEU A O 1
ATOM 665 N N . GLU A 1 83 ? -21.010 9.808 42.676 1.00 64.06 83 GLU A N 1
ATOM 666 C CA . GLU A 1 83 ? -20.814 11.211 43.082 1.00 64.06 83 GLU A CA 1
ATOM 667 C C . GLU A 1 83 ? -19.375 11.482 43.589 1.00 64.06 83 GLU A C 1
ATOM 669 O O . GLU A 1 83 ? -18.844 12.559 43.340 1.00 64.06 83 GLU A O 1
ATOM 674 N N . ASP A 1 84 ? -18.706 10.481 44.193 1.00 67.50 84 ASP A N 1
ATOM 675 C CA . ASP A 1 84 ? -17.388 10.635 44.854 1.00 67.50 84 ASP A CA 1
ATOM 676 C C . ASP A 1 84 ? -16.229 9.791 44.261 1.00 67.50 84 ASP A C 1
ATOM 678 O O . ASP A 1 84 ? -15.087 9.940 44.686 1.00 67.50 84 ASP A O 1
ATOM 682 N N . ASN A 1 85 ? -16.467 8.915 43.270 1.00 73.81 85 ASN A N 1
ATOM 683 C CA . ASN A 1 85 ? -15.451 7.973 42.738 1.00 73.81 85 ASN A CA 1
ATOM 684 C C . ASN A 1 85 ? -15.195 8.129 41.225 1.00 73.81 85 ASN A C 1
ATOM 686 O O . ASN A 1 85 ? -15.017 7.148 40.498 1.00 73.81 85 ASN A O 1
ATOM 690 N N . VAL A 1 86 ? -15.179 9.371 40.740 1.00 82.81 86 VAL A N 1
ATOM 691 C CA . VAL A 1 86 ? -14.981 9.695 39.315 1.00 82.81 86 VAL A CA 1
ATOM 692 C C . VAL A 1 86 ? -13.616 9.225 38.799 1.00 82.81 86 VAL A C 1
ATOM 694 O O . VAL A 1 86 ? -13.530 8.731 37.678 1.00 82.81 86 VAL A O 1
ATOM 697 N N . GLU A 1 87 ? -12.567 9.314 39.622 1.00 86.12 87 GLU A N 1
ATOM 698 C CA . GLU A 1 87 ? -11.198 8.916 39.256 1.00 86.12 87 GLU A CA 1
ATOM 699 C C . GLU A 1 87 ? -11.129 7.441 38.832 1.00 86.12 87 GLU A C 1
ATOM 701 O O . GLU A 1 87 ? -10.679 7.130 37.733 1.00 86.12 87 GLU A O 1
ATOM 706 N N . SER A 1 88 ? -11.725 6.538 39.617 1.00 85.19 88 SER A N 1
ATOM 707 C CA . SER A 1 88 ? -11.755 5.104 39.297 1.00 85.19 88 SER A CA 1
ATOM 708 C C . SER A 1 88 ? -12.539 4.786 38.014 1.00 85.19 88 SER A C 1
ATOM 710 O O . SER A 1 88 ? -12.169 3.877 37.263 1.00 85.19 88 SER A O 1
ATOM 712 N N . ALA A 1 89 ? -13.607 5.538 37.727 1.00 85.62 89 ALA A N 1
ATOM 713 C CA . ALA A 1 89 ? -14.380 5.376 36.496 1.00 85.62 89 ALA A CA 1
ATOM 714 C C . ALA A 1 89 ? -13.590 5.829 35.256 1.00 85.62 89 ALA A C 1
ATOM 716 O O . ALA A 1 89 ? -13.672 5.180 34.210 1.00 85.62 89 ALA A O 1
ATOM 717 N N . VAL A 1 90 ? -12.813 6.910 35.379 1.00 89.06 90 VAL A N 1
ATOM 718 C CA . VAL A 1 90 ? -11.910 7.405 34.329 1.00 89.06 90 VAL A CA 1
ATOM 719 C C . VAL A 1 90 ? -10.767 6.427 34.091 1.00 89.06 90 VAL A C 1
ATOM 721 O O . VAL A 1 90 ? -10.544 6.056 32.940 1.00 89.06 90 VAL A O 1
ATOM 724 N N . ASP A 1 91 ? -10.117 5.936 35.144 1.00 90.12 91 ASP A N 1
ATOM 725 C CA . ASP A 1 91 ? -9.025 4.964 35.022 1.00 90.12 91 ASP A CA 1
ATOM 726 C C . ASP A 1 91 ? -9.487 3.687 34.313 1.00 90.12 91 ASP A C 1
ATOM 728 O O . ASP A 1 91 ? -8.865 3.246 33.346 1.00 90.12 91 ASP A O 1
ATOM 732 N N . THR A 1 92 ? -10.645 3.147 34.710 1.00 89.25 92 THR A N 1
ATOM 733 C CA . THR A 1 92 ? -11.233 1.954 34.074 1.00 89.25 92 THR A CA 1
ATOM 734 C C . THR A 1 92 ? -11.557 2.195 32.597 1.00 89.25 92 THR A C 1
ATOM 736 O O . THR A 1 92 ? -11.412 1.299 31.762 1.00 89.25 92 THR A O 1
ATOM 739 N N . TYR A 1 93 ? -12.035 3.393 32.252 1.00 90.25 93 TYR A N 1
ATOM 740 C CA . TYR A 1 93 ? -12.332 3.754 30.868 1.00 90.25 93 TYR A CA 1
ATOM 741 C C . TYR A 1 93 ? -11.057 3.861 30.027 1.00 90.25 93 TYR A C 1
ATOM 743 O O . TYR A 1 93 ? -11.002 3.288 28.940 1.00 90.25 93 TYR A O 1
ATOM 751 N N . ILE A 1 94 ? -10.021 4.531 30.542 1.00 90.44 94 ILE A N 1
ATOM 752 C CA . ILE A 1 94 ? -8.724 4.661 29.867 1.00 90.44 94 ILE A CA 1
ATOM 753 C C . ILE A 1 94 ? -8.092 3.283 29.659 1.00 90.44 94 ILE A C 1
ATOM 755 O O . ILE A 1 94 ? -7.649 2.990 28.551 1.00 90.44 94 ILE A O 1
ATOM 759 N N . GLU A 1 95 ? -8.104 2.415 30.671 1.00 92.81 95 GLU A N 1
ATOM 760 C CA . GLU A 1 95 ? -7.575 1.052 30.563 1.00 92.81 95 GLU A CA 1
ATOM 761 C C . GLU A 1 95 ? -8.293 0.260 29.462 1.00 92.81 95 GLU A C 1
ATOM 763 O O . GLU A 1 95 ? -7.648 -0.265 28.554 1.00 92.81 95 GLU A O 1
ATOM 768 N N . LYS A 1 96 ? -9.633 0.239 29.473 1.00 90.94 96 LYS A N 1
ATOM 769 C CA . LYS A 1 96 ? -10.426 -0.419 28.422 1.00 90.94 96 LYS A CA 1
ATOM 770 C C . LYS A 1 96 ? -10.128 0.152 27.035 1.00 90.94 96 LYS A C 1
ATOM 772 O O . LYS A 1 96 ? -10.068 -0.608 26.070 1.00 90.94 96 LYS A O 1
ATOM 777 N N . MET A 1 97 ? -9.947 1.466 26.924 1.00 89.38 97 MET A N 1
ATOM 778 C CA . MET A 1 97 ? -9.643 2.122 25.656 1.00 89.38 97 MET A CA 1
ATOM 779 C C . MET A 1 97 ? -8.268 1.716 25.118 1.00 89.38 97 MET A C 1
ATOM 781 O O . MET A 1 97 ? -8.148 1.358 23.946 1.00 89.38 97 MET A O 1
ATOM 785 N N . LEU A 1 98 ? -7.244 1.717 25.976 1.00 90.62 98 LEU A N 1
ATOM 786 C CA . LEU A 1 98 ? -5.887 1.310 25.611 1.00 90.62 98 LEU A CA 1
ATOM 787 C C . LEU A 1 98 ? -5.830 -0.166 25.201 1.00 90.62 98 LEU A C 1
ATOM 789 O O . LEU A 1 98 ? -5.188 -0.483 24.203 1.00 90.62 98 LEU A O 1
ATOM 793 N N . LEU A 1 99 ? -6.564 -1.044 25.894 1.00 91.06 99 LEU A N 1
ATOM 794 C CA . LEU A 1 99 ? -6.672 -2.460 25.526 1.00 91.06 99 LEU A CA 1
ATOM 795 C C . LEU A 1 99 ? -7.303 -2.661 24.141 1.00 91.06 99 LEU A C 1
ATOM 797 O O . LEU A 1 99 ? -6.873 -3.532 23.390 1.00 91.06 99 LEU A O 1
ATOM 801 N N . LEU A 1 100 ? -8.302 -1.855 23.763 1.00 87.81 100 LEU A N 1
ATOM 802 C CA . LEU A 1 100 ? -8.849 -1.917 22.405 1.00 87.81 100 LEU A CA 1
ATOM 803 C C . LEU A 1 100 ? -7.831 -1.452 21.358 1.00 87.81 100 LEU A C 1
ATOM 805 O O . LEU A 1 100 ? -7.771 -2.034 20.277 1.00 87.81 100 LEU A O 1
ATOM 809 N N . PHE A 1 101 ? -7.017 -0.439 21.664 1.00 88.44 101 PHE A N 1
ATOM 810 C CA . PHE A 1 101 ? -6.005 0.092 20.744 1.00 88.44 101 PHE A CA 1
ATOM 811 C C . PHE A 1 101 ? -4.813 -0.833 20.502 1.00 88.44 101 PHE A C 1
ATOM 813 O O . PHE A 1 101 ? -4.112 -0.642 19.509 1.00 88.44 101 PHE A O 1
ATOM 820 N N . GLU A 1 102 ? -4.618 -1.873 21.314 1.00 87.25 102 GLU A N 1
ATOM 821 C CA . GLU A 1 102 ? -3.671 -2.945 20.980 1.00 87.25 102 GLU A CA 1
ATOM 822 C C . GLU A 1 102 ? -4.023 -3.620 19.645 1.00 87.25 102 GLU A C 1
ATOM 824 O O . GLU A 1 102 ? -3.147 -4.135 18.946 1.00 87.25 102 GLU A O 1
ATOM 829 N N . ASN A 1 103 ? -5.301 -3.592 19.249 1.00 84.62 103 ASN A N 1
ATOM 830 C CA . ASN A 1 103 ? -5.726 -4.056 17.943 1.00 84.62 103 ASN A CA 1
ATOM 831 C C . ASN A 1 103 ? -5.661 -2.913 16.905 1.00 84.62 103 ASN A C 1
ATOM 833 O O . ASN A 1 103 ? -6.420 -1.941 17.006 1.00 84.62 103 ASN A O 1
ATOM 837 N N . PRO A 1 104 ? -4.849 -3.043 15.837 1.00 80.06 104 PRO A N 1
ATOM 838 C CA . PRO A 1 104 ? -4.666 -1.979 14.847 1.00 80.06 104 PRO A CA 1
ATOM 839 C C . PRO A 1 104 ? -5.962 -1.610 14.111 1.00 80.06 104 PRO A C 1
ATOM 841 O O . PRO A 1 104 ? -6.139 -0.462 13.712 1.00 80.06 104 PRO A O 1
ATOM 844 N N . HIS A 1 105 ? -6.907 -2.547 13.973 1.00 80.06 105 HIS A N 1
ATOM 845 C CA . HIS A 1 105 ? -8.207 -2.271 13.362 1.00 80.06 105 HIS A CA 1
ATOM 846 C C . HIS A 1 105 ? -9.064 -1.351 14.244 1.00 80.06 105 HIS A C 1
ATOM 848 O O . HIS A 1 105 ? -9.764 -0.478 13.738 1.00 80.06 105 HIS A O 1
ATOM 854 N N . TYR A 1 106 ? -9.004 -1.512 15.567 1.00 84.69 106 TYR A N 1
ATOM 855 C CA . TYR A 1 106 ? -9.744 -0.666 16.505 1.00 84.69 106 TYR A CA 1
ATOM 856 C C . TYR A 1 106 ? -9.138 0.735 16.572 1.00 84.69 106 TYR A C 1
ATOM 858 O O . TYR A 1 106 ? -9.880 1.714 16.517 1.00 84.69 106 TYR A O 1
ATOM 866 N N . ALA A 1 107 ? -7.805 0.832 16.612 1.00 83.81 107 ALA A N 1
ATOM 867 C CA . ALA A 1 107 ? -7.092 2.106 16.554 1.00 83.81 107 ALA A CA 1
ATOM 868 C C . ALA A 1 107 ? -7.415 2.881 15.262 1.00 83.81 107 ALA A C 1
ATOM 870 O O . ALA A 1 107 ? -7.758 4.062 15.315 1.00 83.81 107 ALA A O 1
ATOM 871 N N . HIS A 1 108 ? -7.411 2.204 14.109 1.00 82.69 108 HIS A N 1
ATOM 872 C CA . HIS A 1 108 ? -7.752 2.827 12.830 1.00 82.69 108 HIS A CA 1
ATOM 873 C C . HIS A 1 108 ? -9.213 3.304 12.768 1.00 82.69 108 HIS A C 1
ATOM 875 O O . HIS A 1 108 ? -9.503 4.419 12.323 1.00 82.69 108 HIS A O 1
ATOM 881 N N . VAL A 1 109 ? -10.164 2.478 13.220 1.00 83.62 109 VAL A N 1
ATOM 882 C CA . VAL A 1 109 ? -11.581 2.872 13.261 1.00 83.62 109 VAL A CA 1
ATOM 883 C C . VAL A 1 109 ? -11.785 4.054 14.205 1.00 83.62 109 VAL A C 1
ATOM 885 O O . VAL A 1 109 ? -12.574 4.942 13.890 1.00 83.62 109 VAL A O 1
ATOM 888 N N . PHE A 1 110 ? -11.064 4.099 15.326 1.00 84.31 110 PHE A N 1
ATOM 889 C CA . PHE A 1 110 ? -11.108 5.234 16.236 1.00 84.31 110 PHE A CA 1
ATOM 890 C C . PHE A 1 110 ? -10.609 6.520 15.569 1.00 84.31 110 PHE A C 1
ATOM 892 O O . PHE A 1 110 ? -11.345 7.506 15.541 1.00 84.31 110 PHE A O 1
ATOM 899 N N . GLU A 1 111 ? -9.418 6.510 14.963 1.00 80.38 111 GLU A N 1
ATOM 900 C CA . GLU A 1 111 ? -8.888 7.689 14.267 1.00 80.38 111 GLU A CA 1
ATOM 901 C C . GLU A 1 111 ? -9.824 8.188 13.161 1.00 80.38 111 GLU A C 1
ATOM 903 O O . GLU A 1 111 ? -10.146 9.375 13.100 1.00 80.38 111 GLU A O 1
ATOM 908 N N . THR A 1 112 ? -10.309 7.293 12.300 1.00 79.38 112 THR A N 1
ATOM 909 C CA . THR A 1 112 ? -11.190 7.672 11.181 1.00 79.38 112 THR A CA 1
ATOM 910 C C . THR A 1 112 ? -12.592 8.088 11.611 1.00 79.38 112 THR A C 1
ATOM 912 O O . THR A 1 112 ? -13.308 8.731 10.847 1.00 79.38 112 THR A O 1
ATOM 915 N N . HIS A 1 113 ? -13.041 7.696 12.803 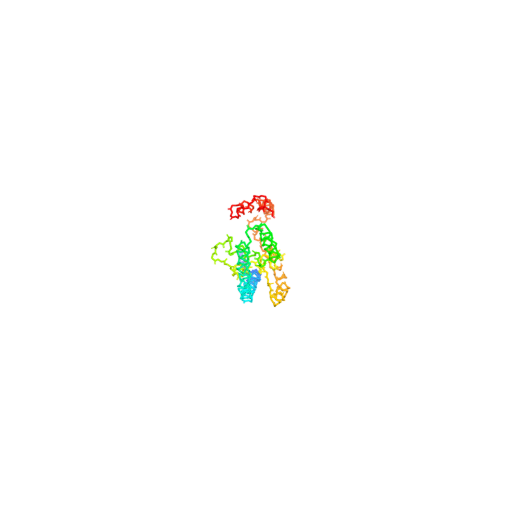1.00 79.88 113 HIS A N 1
ATOM 916 C CA . HIS A 1 113 ? -14.366 8.062 13.290 1.00 79.88 113 HIS A CA 1
ATOM 917 C C . HIS A 1 113 ? -14.350 9.338 14.134 1.00 79.88 113 HIS A C 1
ATOM 919 O O . HIS A 1 113 ? -15.262 10.154 14.004 1.00 79.88 113 HIS A O 1
ATOM 925 N N . PHE A 1 114 ? -13.330 9.516 14.978 1.00 74.19 114 PHE A N 1
ATOM 926 C CA . PHE A 1 114 ? -13.279 10.588 15.975 1.00 74.19 114 PHE A CA 1
ATOM 927 C C . PHE A 1 114 ? -12.279 11.699 15.640 1.00 74.19 114 PHE A C 1
ATOM 929 O O . PHE A 1 114 ? -12.541 12.853 15.971 1.00 74.19 114 PHE A O 1
ATOM 936 N N . THR A 1 115 ? -11.172 11.384 14.963 1.00 66.81 115 THR A N 1
ATOM 937 C CA . THR A 1 115 ? -10.096 12.350 14.678 1.00 66.81 115 THR A CA 1
ATOM 938 C C . THR A 1 115 ? -10.207 12.932 13.270 1.00 66.81 115 THR A C 1
ATOM 940 O O . THR A 1 115 ? -9.948 14.116 13.065 1.00 66.81 115 THR A O 1
ATOM 943 N N . ASN A 1 116 ? -10.628 12.128 12.290 1.00 64.44 116 ASN A N 1
ATOM 944 C CA . ASN A 1 116 ? -10.623 12.504 10.880 1.00 64.44 116 ASN A CA 1
ATOM 945 C C . ASN A 1 116 ? -12.041 12.447 10.278 1.00 64.44 116 ASN A C 1
ATOM 947 O O . ASN A 1 116 ? -12.541 11.385 9.934 1.00 64.44 116 ASN A O 1
ATOM 951 N N . GLN A 1 117 ? -12.714 13.595 10.132 1.00 58.34 117 GLN A N 1
ATOM 952 C CA . GLN A 1 117 ? -14.076 13.684 9.562 1.00 58.34 117 GLN A CA 1
ATOM 953 C C . GLN A 1 117 ? -14.116 13.609 8.021 1.00 58.34 117 GLN A C 1
ATOM 955 O O . GLN A 1 117 ? -15.086 14.042 7.394 1.00 58.34 117 GLN A O 1
ATOM 960 N N . THR A 1 118 ? -13.060 13.108 7.384 1.00 54.66 118 THR A N 1
ATOM 961 C CA . THR A 1 118 ? -12.988 13.019 5.922 1.00 54.66 118 THR A CA 1
ATOM 962 C C . THR A 1 118 ? -13.922 11.940 5.361 1.00 54.66 118 THR A C 1
ATOM 964 O O . THR A 1 118 ? -14.366 11.026 6.057 1.00 54.66 118 THR A O 1
ATOM 967 N N . LEU A 1 119 ? -14.289 12.106 4.084 1.00 53.56 119 LEU A N 1
ATOM 968 C CA . LEU A 1 119 ? -15.329 11.322 3.407 1.00 53.56 119 LEU A CA 1
ATOM 969 C C . LEU A 1 119 ? -14.961 9.835 3.233 1.00 53.56 119 LEU A C 1
ATOM 971 O O . LEU A 1 119 ? -15.861 8.999 3.177 1.00 53.56 119 LEU A O 1
ATOM 975 N N . ASP A 1 120 ? -13.665 9.514 3.150 1.00 58.22 120 ASP A N 1
ATOM 976 C CA . ASP A 1 120 ? -13.172 8.152 2.926 1.00 58.22 120 ASP A CA 1
ATOM 977 C C . ASP A 1 120 ? -12.791 7.498 4.244 1.00 58.22 120 ASP A C 1
ATOM 979 O O . ASP A 1 120 ? -11.699 7.629 4.790 1.00 58.22 120 ASP A O 1
ATOM 983 N N . LYS A 1 121 ? -13.781 6.792 4.759 1.00 71.00 121 LYS A N 1
ATOM 984 C CA . LYS A 1 121 ? -13.736 6.085 6.022 1.00 71.00 121 LYS A CA 1
ATOM 985 C C . LYS A 1 121 ? -13.182 4.663 5.854 1.00 71.00 121 LYS A C 1
ATOM 987 O O . LYS A 1 121 ? -12.882 4.041 6.868 1.00 71.00 121 LYS A O 1
ATOM 992 N N . ASP A 1 122 ? -13.105 4.144 4.631 1.00 80.00 122 ASP A N 1
ATOM 993 C CA . ASP A 1 122 ? -12.732 2.761 4.307 1.00 80.00 122 ASP A CA 1
ATOM 994 C C . ASP A 1 122 ? -11.203 2.611 4.192 1.00 80.00 122 ASP A C 1
ATOM 996 O O . ASP A 1 122 ? -10.548 3.406 3.517 1.00 80.00 122 ASP A O 1
ATOM 1000 N N . ILE A 1 123 ? -10.628 1.555 4.771 1.00 84.12 123 ILE A N 1
ATOM 1001 C CA . ILE A 1 123 ? -9.210 1.198 4.605 1.00 84.12 123 ILE A CA 1
ATOM 1002 C C . ILE A 1 123 ? -8.985 0.642 3.191 1.00 84.12 123 ILE A C 1
ATOM 1004 O O . ILE A 1 123 ? -8.034 1.019 2.497 1.00 84.12 123 ILE A O 1
ATOM 1008 N N . TRP A 1 124 ? -9.884 -0.235 2.729 1.00 89.50 124 TRP A N 1
ATOM 1009 C CA . TRP A 1 124 ? -9.819 -0.892 1.419 1.00 89.50 124 TRP A CA 1
ATOM 1010 C C . TRP A 1 124 ? -10.432 -0.059 0.278 1.00 89.50 124 TRP A C 1
ATOM 1012 O O . TRP A 1 124 ? -11.319 -0.504 -0.461 1.00 89.50 124 TRP A O 1
ATOM 1022 N N . THR A 1 125 ? -9.926 1.158 0.070 1.00 91.19 125 THR A N 1
ATOM 1023 C CA . THR A 1 125 ? -10.186 1.915 -1.168 1.00 91.19 125 THR A CA 1
ATOM 1024 C C . THR A 1 125 ? -9.357 1.368 -2.336 1.00 91.19 125 THR A C 1
ATOM 1026 O O . THR A 1 125 ? -8.363 0.666 -2.150 1.00 91.19 125 THR A O 1
ATOM 1029 N N . PHE A 1 126 ? -9.751 1.683 -3.574 1.00 91.69 126 PHE A N 1
ATOM 1030 C CA . PHE A 1 126 ? -9.040 1.189 -4.759 1.00 91.69 126 PHE A CA 1
ATOM 1031 C C . PHE A 1 126 ? -7.583 1.699 -4.837 1.00 91.69 126 PHE A C 1
ATOM 1033 O O . PHE A 1 126 ? -6.688 0.884 -5.072 1.00 91.69 126 PHE A O 1
ATOM 1040 N N . PRO A 1 127 ? -7.288 2.991 -4.570 1.00 92.19 127 PRO A N 1
ATOM 1041 C CA . PRO A 1 127 ? -5.907 3.474 -4.489 1.00 92.19 127 PRO A CA 1
ATOM 1042 C C . PRO A 1 127 ? -5.097 2.786 -3.384 1.00 92.19 127 PRO A C 1
ATOM 1044 O O . PRO A 1 127 ? -3.964 2.368 -3.629 1.00 92.19 127 PRO A O 1
ATOM 1047 N N . SER A 1 128 ? -5.686 2.597 -2.198 1.00 91.56 128 SER A N 1
ATOM 1048 C CA . SER A 1 128 ? -5.044 1.874 -1.095 1.00 91.56 128 SER A CA 1
ATOM 1049 C C . SER A 1 128 ? -4.745 0.419 -1.464 1.00 91.56 128 SER A C 1
ATOM 1051 O O . SER A 1 128 ? -3.659 -0.079 -1.173 1.00 91.56 128 SER A O 1
ATOM 1053 N N . ALA A 1 129 ? -5.651 -0.252 -2.179 1.00 94.56 129 ALA A N 1
ATOM 1054 C CA . ALA A 1 129 ? -5.454 -1.616 -2.663 1.00 94.56 129 ALA A CA 1
ATOM 1055 C C . ALA A 1 129 ? -4.343 -1.715 -3.727 1.00 94.56 129 ALA A C 1
ATOM 1057 O O . ALA A 1 129 ? -3.573 -2.678 -3.728 1.00 94.56 129 ALA A O 1
ATOM 1058 N N . ILE A 1 130 ? -4.206 -0.717 -4.610 1.00 95.69 130 ILE A N 1
ATOM 1059 C CA . ILE A 1 130 ? -3.075 -0.627 -5.552 1.00 95.69 130 ILE A CA 1
ATOM 1060 C C . ILE A 1 130 ? -1.760 -0.461 -4.793 1.00 95.69 130 ILE A C 1
ATOM 1062 O O . ILE A 1 130 ? -0.791 -1.162 -5.085 1.00 95.69 130 ILE A O 1
ATOM 1066 N N . LEU A 1 131 ? -1.709 0.438 -3.809 1.00 94.31 131 LEU A N 1
ATOM 1067 C CA . LEU A 1 131 ? -0.512 0.645 -2.992 1.00 94.31 131 LEU A CA 1
ATOM 1068 C C . LEU A 1 131 ? -0.146 -0.620 -2.215 1.00 94.31 131 LEU A C 1
ATOM 1070 O O . LEU A 1 131 ? 1.014 -1.030 -2.226 1.00 94.31 131 LEU A O 1
ATOM 1074 N N . PHE A 1 132 ? -1.127 -1.288 -1.613 1.00 94.94 132 PHE A N 1
ATOM 1075 C CA . PHE A 1 132 ? -0.947 -2.572 -0.941 1.00 94.94 132 PHE A CA 1
ATOM 1076 C C . PHE A 1 132 ? -0.357 -3.628 -1.883 1.00 94.94 132 PHE A C 1
ATOM 1078 O O . PHE A 1 132 ? 0.684 -4.220 -1.599 1.00 94.94 132 PHE A O 1
ATOM 1085 N N . THR A 1 133 ? -0.975 -3.842 -3.044 1.00 95.56 133 THR A N 1
ATOM 1086 C CA . THR A 1 133 ? -0.529 -4.875 -3.990 1.00 95.56 133 THR A CA 1
ATOM 1087 C C . THR A 1 133 ? 0.815 -4.561 -4.633 1.00 95.56 133 THR A C 1
ATOM 1089 O O . THR A 1 133 ? 1.610 -5.475 -4.849 1.00 95.56 133 THR A O 1
ATOM 1092 N N . THR A 1 134 ? 1.115 -3.285 -4.873 1.00 95.25 134 THR A N 1
ATOM 1093 C CA . THR A 1 134 ? 2.420 -2.823 -5.365 1.00 95.25 134 THR A CA 1
ATOM 1094 C C . THR A 1 134 ? 3.512 -3.033 -4.316 1.00 95.25 134 THR A C 1
ATOM 1096 O O . THR A 1 134 ? 4.554 -3.619 -4.600 1.00 95.25 134 THR A O 1
ATOM 1099 N N . THR A 1 135 ? 3.279 -2.607 -3.076 1.00 94.69 135 THR A N 1
ATOM 1100 C CA . THR A 1 135 ? 4.266 -2.731 -1.988 1.00 94.69 135 THR A CA 1
ATOM 1101 C C . THR A 1 135 ? 4.463 -4.177 -1.541 1.00 94.69 135 THR A C 1
ATOM 1103 O O . THR A 1 135 ? 5.536 -4.508 -1.043 1.00 94.69 135 THR A O 1
ATOM 1106 N N . THR A 1 136 ? 3.479 -5.046 -1.788 1.00 94.94 136 THR A N 1
ATOM 1107 C CA . THR A 1 136 ? 3.576 -6.499 -1.596 1.00 94.94 136 THR A CA 1
ATOM 1108 C C . THR A 1 136 ? 4.530 -7.155 -2.595 1.00 94.94 136 THR A C 1
ATOM 1110 O O . THR A 1 136 ? 5.341 -7.990 -2.203 1.00 94.94 136 THR A O 1
ATOM 1113 N N . ILE A 1 137 ? 4.453 -6.805 -3.887 1.00 95.00 137 ILE A N 1
ATOM 1114 C CA . ILE A 1 137 ? 5.333 -7.410 -4.905 1.00 95.00 137 ILE A CA 1
ATOM 1115 C C . ILE A 1 137 ? 6.749 -6.810 -4.909 1.00 95.00 137 ILE A C 1
ATOM 1117 O O . ILE A 1 137 ? 7.664 -7.462 -5.406 1.00 95.00 137 ILE A O 1
ATOM 1121 N N . ILE A 1 138 ? 6.936 -5.596 -4.361 1.00 93.25 138 ILE A N 1
ATOM 1122 C CA . ILE A 1 138 ? 8.240 -4.903 -4.195 1.00 93.25 138 ILE A CA 1
ATOM 1123 C C . ILE A 1 138 ? 8.839 -5.129 -2.782 1.00 93.25 138 ILE A C 1
ATOM 1125 O O . ILE A 1 138 ? 9.749 -4.435 -2.347 1.00 93.25 138 ILE A O 1
ATOM 1129 N N . PRO A 1 139 ? 8.448 -6.217 -2.114 1.00 90.25 139 PRO A N 1
ATOM 1130 C CA . PRO A 1 139 ? 8.464 -6.415 -0.648 1.00 90.25 139 PRO A CA 1
ATOM 1131 C C . PRO A 1 139 ? 8.808 -5.197 0.246 1.00 90.25 139 PRO A C 1
ATOM 1133 O O . PRO A 1 139 ? 9.649 -5.298 1.135 1.00 90.25 139 PRO A O 1
ATOM 1136 N N . VAL A 1 140 ? 8.148 -4.048 0.048 1.00 93.00 140 VAL A N 1
ATOM 1137 C CA . VAL A 1 140 ? 8.275 -2.881 0.947 1.00 93.00 140 VAL A CA 1
ATOM 1138 C C . VAL A 1 140 ? 7.392 -3.085 2.174 1.00 93.00 140 VAL A C 1
ATOM 1140 O O . VAL A 1 140 ? 7.855 -2.947 3.297 1.00 93.00 140 VAL A O 1
ATOM 1143 N N . GLY A 1 141 ? 6.122 -3.438 1.940 1.00 85.88 141 GLY A N 1
ATOM 1144 C CA . GLY A 1 141 ? 5.171 -3.837 2.978 1.00 85.88 141 GLY A CA 1
ATOM 1145 C C . GLY A 1 141 ? 4.933 -2.814 4.095 1.00 85.88 141 GLY A C 1
ATOM 1146 O O . GLY A 1 141 ? 5.217 -3.112 5.248 1.00 85.88 141 GLY A O 1
ATOM 1147 N N . TYR A 1 142 ? 4.331 -1.654 3.794 1.00 85.31 142 TYR A N 1
ATOM 1148 C CA . TYR A 1 142 ? 4.021 -0.631 4.814 1.00 85.31 142 TYR A CA 1
ATOM 1149 C C . TYR A 1 142 ? 3.137 -1.124 5.973 1.00 85.31 142 TYR A C 1
ATOM 1151 O O . TYR A 1 142 ? 3.157 -0.537 7.048 1.00 85.31 142 TYR A O 1
ATOM 1159 N N . GLY A 1 143 ? 2.311 -2.152 5.757 1.00 82.12 143 GLY A N 1
ATOM 1160 C CA . GLY A 1 143 ? 1.482 -2.760 6.806 1.00 82.12 143 GLY A CA 1
ATOM 1161 C C . GLY A 1 143 ? 0.223 -1.980 7.206 1.00 82.12 143 GLY A C 1
ATOM 1162 O O . GLY A 1 143 ? -0.631 -2.550 7.877 1.00 82.12 143 GLY A O 1
ATOM 1163 N N . ASN A 1 144 ? 0.053 -0.732 6.750 1.00 80.06 144 ASN A N 1
ATOM 1164 C CA . ASN A 1 144 ? -1.130 0.087 7.059 1.00 80.06 144 ASN A CA 1
ATOM 1165 C C . ASN A 1 144 ? -2.447 -0.511 6.522 1.00 80.06 144 ASN A C 1
ATOM 1167 O O . ASN A 1 144 ? -3.499 -0.381 7.135 1.00 80.06 144 ASN A O 1
ATOM 1171 N N . VAL A 1 145 ? -2.381 -1.193 5.376 1.00 84.88 145 VAL A N 1
ATOM 1172 C CA . VAL A 1 145 ? -3.489 -1.973 4.814 1.00 84.88 145 VAL A CA 1
ATOM 1173 C C . VAL A 1 145 ? -3.034 -3.419 4.740 1.00 84.88 145 VAL A C 1
ATOM 1175 O O . VAL A 1 145 ? -2.009 -3.7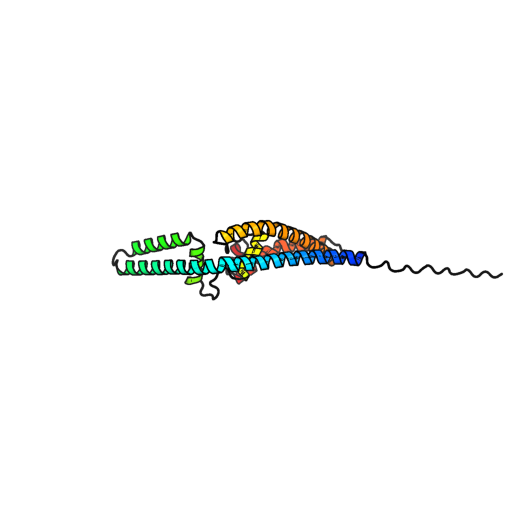10 4.123 1.00 84.88 145 VAL A O 1
ATOM 1178 N N . CYS A 1 146 ? -3.763 -4.327 5.383 1.00 87.75 146 CYS A N 1
ATOM 1179 C CA . CYS A 1 146 ? -3.453 -5.749 5.356 1.00 87.75 146 CYS A CA 1
ATOM 1180 C C . CYS A 1 146 ? -4.726 -6.607 5.422 1.00 87.75 146 CYS A C 1
ATOM 1182 O O . CYS A 1 146 ? -5.717 -6.203 6.036 1.00 87.75 146 CYS A O 1
ATOM 1184 N N . PRO A 1 147 ? -4.734 -7.783 4.766 1.00 90.88 147 PRO A N 1
ATOM 1185 C CA . PRO A 1 147 ? -5.884 -8.670 4.783 1.00 90.88 147 PRO A CA 1
ATOM 1186 C C . PRO A 1 147 ? -6.094 -9.233 6.187 1.00 90.88 147 PRO A C 1
ATOM 1188 O O . PRO A 1 147 ? -5.194 -9.815 6.804 1.00 90.88 147 PRO A O 1
ATOM 1191 N N . SER A 1 148 ? -7.310 -9.058 6.690 1.00 87.00 148 SER A N 1
ATOM 1192 C CA . SER A 1 148 ? -7.712 -9.507 8.019 1.00 87.00 148 SER A CA 1
ATOM 1193 C C . SER A 1 148 ? -8.348 -10.896 7.989 1.00 87.00 148 SER A C 1
ATOM 1195 O O . SER A 1 148 ? -8.478 -11.527 9.037 1.00 87.00 148 SER A O 1
ATOM 1197 N N . SER A 1 149 ? -8.765 -11.360 6.808 1.00 91.62 149 SER A N 1
ATOM 1198 C CA . SER A 1 149 ? -9.395 -12.660 6.619 1.00 91.62 149 SER A CA 1
ATOM 1199 C C . SER A 1 149 ? -8.368 -13.763 6.369 1.00 91.62 149 SER A C 1
ATOM 1201 O O . SER A 1 149 ? -7.328 -13.549 5.746 1.00 91.62 149 SER A O 1
ATOM 1203 N N . GLU A 1 150 ? -8.682 -14.982 6.807 1.00 92.56 150 GLU A N 1
ATOM 1204 C CA . GLU A 1 150 ? -7.833 -16.155 6.557 1.00 92.56 150 GLU A CA 1
ATOM 1205 C C . GLU A 1 150 ? -7.676 -16.440 5.054 1.00 92.56 150 GLU A C 1
ATOM 1207 O O . GLU A 1 150 ? -6.590 -16.772 4.577 1.00 92.56 150 GLU A O 1
ATOM 1212 N N . VAL A 1 151 ? -8.746 -16.224 4.282 1.00 93.94 151 VAL A N 1
ATOM 1213 C CA . VAL A 1 151 ? -8.730 -16.372 2.820 1.00 93.94 151 VAL A CA 1
ATOM 1214 C C . VAL A 1 151 ? -7.831 -15.314 2.178 1.00 93.94 151 VAL A C 1
ATOM 1216 O O . VAL A 1 151 ? -6.997 -15.650 1.339 1.00 93.94 151 VAL A O 1
ATOM 1219 N N . GLY A 1 152 ? -7.940 -14.051 2.594 1.00 93.19 152 GLY A N 1
ATOM 1220 C CA . GLY A 1 152 ? -7.096 -12.961 2.106 1.00 93.19 152 GLY A CA 1
ATOM 1221 C C . GLY A 1 152 ? -5.620 -13.168 2.438 1.00 93.19 152 GLY A C 1
ATOM 1222 O O . GLY A 1 152 ?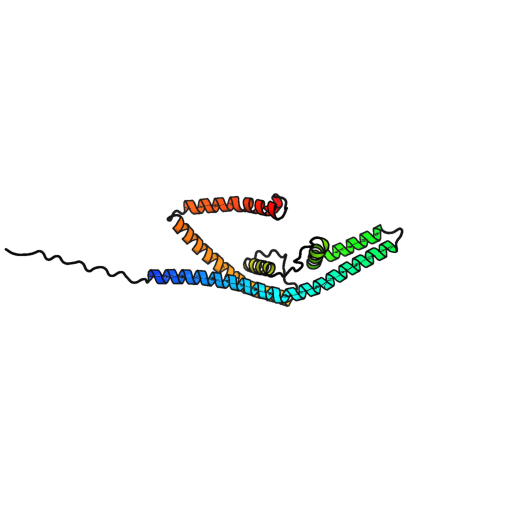 -4.764 -12.937 1.588 1.00 93.19 152 GLY A O 1
ATOM 1223 N N . ARG A 1 153 ? -5.303 -13.691 3.628 1.00 94.38 153 ARG A N 1
ATOM 1224 C CA . ARG A 1 153 ? -3.930 -14.057 4.020 1.00 94.38 153 ARG A CA 1
ATOM 1225 C C . ARG A 1 153 ? -3.356 -15.175 3.152 1.00 94.38 153 ARG A C 1
ATOM 1227 O O . ARG A 1 153 ? -2.218 -15.071 2.702 1.00 94.38 153 ARG A O 1
ATOM 1234 N N . LEU A 1 154 ? -4.135 -16.216 2.862 1.00 95.88 154 LEU A N 1
ATOM 1235 C CA . LEU A 1 154 ? -3.702 -17.285 1.958 1.00 95.88 154 LEU A CA 1
ATOM 1236 C C . LEU A 1 154 ? -3.473 -16.759 0.533 1.00 95.88 154 LEU A C 1
ATOM 1238 O O . LEU A 1 154 ? -2.458 -17.067 -0.094 1.00 95.88 154 LEU A O 1
ATOM 1242 N N . LEU A 1 155 ? -4.392 -15.930 0.033 1.00 95.38 155 LEU A N 1
ATOM 1243 C CA . LEU A 1 155 ? -4.275 -15.293 -1.278 1.00 95.38 155 LEU A CA 1
ATOM 1244 C C . LEU A 1 155 ? -3.053 -14.379 -1.362 1.00 95.38 155 LEU A C 1
ATOM 1246 O O . LEU A 1 155 ? -2.376 -14.380 -2.386 1.00 95.38 155 LEU A O 1
ATOM 1250 N N . LEU A 1 156 ? -2.729 -13.654 -0.289 1.00 95.50 156 LEU A N 1
ATOM 1251 C CA . LEU A 1 156 ? -1.531 -12.822 -0.191 1.00 95.50 156 LEU A CA 1
ATOM 1252 C C . LEU A 1 156 ? -0.249 -13.634 -0.389 1.00 95.50 156 LEU A C 1
ATOM 1254 O O . LEU A 1 156 ? 0.628 -13.212 -1.141 1.00 95.50 156 LEU A O 1
ATOM 1258 N N . ILE A 1 157 ? -0.157 -14.813 0.227 1.00 95.38 157 ILE A N 1
ATOM 1259 C CA . ILE A 1 157 ? 1.004 -15.701 0.077 1.00 95.38 157 ILE A CA 1
ATOM 1260 C C . ILE A 1 157 ? 1.163 -16.118 -1.389 1.00 95.38 157 ILE A C 1
ATOM 1262 O O . ILE A 1 157 ? 2.238 -15.964 -1.970 1.00 95.38 157 ILE A O 1
ATOM 1266 N N . VAL A 1 158 ? 0.084 -16.598 -2.014 1.00 96.12 158 VAL A N 1
ATOM 1267 C CA . VAL A 1 158 ? 0.100 -17.024 -3.424 1.00 96.12 158 VAL A CA 1
ATOM 1268 C C . VAL A 1 158 ? 0.427 -15.849 -4.350 1.00 96.12 158 VAL A C 1
ATOM 1270 O O . VAL A 1 158 ? 1.256 -15.977 -5.254 1.00 96.12 158 VAL A O 1
ATOM 1273 N N . TYR A 1 159 ? -0.174 -14.687 -4.094 1.00 96.12 159 TYR A N 1
ATOM 1274 C CA . TYR A 1 159 ? 0.048 -13.460 -4.852 1.00 96.12 159 TYR A CA 1
ATOM 1275 C C . TYR A 1 159 ? 1.505 -12.986 -4.761 1.00 96.12 159 TYR A C 1
ATOM 1277 O O . TYR A 1 159 ? 2.084 -12.582 -5.771 1.00 96.12 159 TYR A O 1
ATOM 1285 N N . GLY A 1 160 ? 2.126 -13.080 -3.583 1.00 95.19 160 GLY A N 1
ATOM 1286 C CA . GLY A 1 160 ? 3.532 -12.740 -3.378 1.00 95.19 160 GLY A CA 1
ATOM 1287 C C . GLY A 1 160 ? 4.486 -13.679 -4.119 1.00 95.19 160 GLY A C 1
ATOM 1288 O O . GLY A 1 160 ? 5.412 -13.206 -4.776 1.00 95.19 160 GLY A O 1
ATOM 1289 N N . ILE A 1 161 ? 4.238 -14.995 -4.082 1.00 96.25 161 ILE A N 1
ATOM 1290 C CA . ILE A 1 161 ? 5.087 -16.007 -4.741 1.00 96.25 161 ILE A CA 1
ATOM 1291 C C . ILE A 1 161 ? 5.202 -15.758 -6.248 1.00 96.25 161 ILE A C 1
ATOM 1293 O O . ILE A 1 161 ? 6.283 -15.907 -6.814 1.00 96.25 161 ILE A O 1
ATOM 1297 N N . VAL A 1 162 ? 4.106 -15.371 -6.902 1.00 95.75 162 VAL A N 1
ATOM 1298 C CA . VAL A 1 162 ? 4.092 -15.092 -8.348 1.00 95.75 162 VAL A CA 1
ATOM 1299 C C . VAL A 1 162 ? 4.519 -13.652 -8.646 1.00 95.75 162 VAL A C 1
ATOM 1301 O O . VAL A 1 162 ? 5.264 -13.400 -9.596 1.00 95.75 162 VAL A O 1
ATOM 1304 N N . GLY A 1 163 ? 4.075 -12.705 -7.822 1.00 95.38 163 GLY A N 1
ATOM 1305 C CA . GLY A 1 163 ? 4.282 -11.279 -8.038 1.00 95.38 163 GLY A CA 1
ATOM 1306 C C . GLY A 1 163 ? 5.723 -10.825 -7.835 1.00 95.38 163 GLY A C 1
ATOM 1307 O O . GLY A 1 163 ? 6.221 -10.042 -8.639 1.00 95.38 163 GLY A O 1
ATOM 1308 N N . MET A 1 164 ? 6.419 -11.337 -6.815 1.00 95.88 164 MET A N 1
ATOM 1309 C CA . MET A 1 164 ? 7.802 -10.936 -6.528 1.00 95.88 164 MET A CA 1
ATOM 1310 C C . MET A 1 164 ? 8.760 -11.263 -7.689 1.00 95.88 164 MET A C 1
ATOM 1312 O O . MET A 1 164 ? 9.445 -10.351 -8.158 1.00 95.88 164 MET A O 1
ATOM 1316 N N . PRO A 1 165 ? 8.799 -12.495 -8.244 1.00 95.62 165 PRO A N 1
ATOM 1317 C CA . PRO A 1 165 ? 9.614 -12.783 -9.425 1.00 95.62 165 PRO A CA 1
ATOM 1318 C C . PRO A 1 165 ? 9.238 -11.927 -10.639 1.00 95.62 165 PRO A C 1
ATOM 1320 O O . PRO A 1 165 ? 10.127 -11.429 -11.330 1.00 95.62 165 PRO A O 1
ATOM 1323 N N . LEU A 1 166 ? 7.940 -11.722 -10.891 1.00 94.69 166 LEU A N 1
ATOM 1324 C CA . LEU A 1 166 ? 7.464 -10.888 -11.998 1.00 94.69 166 LEU A CA 1
ATOM 1325 C C . LEU A 1 166 ? 7.956 -9.439 -11.858 1.00 94.69 166 LEU A C 1
ATOM 1327 O O . LEU A 1 166 ? 8.473 -8.866 -12.822 1.00 94.69 166 LEU A O 1
ATOM 1331 N N . ALA A 1 167 ? 7.848 -8.865 -10.659 1.00 94.50 167 ALA A N 1
ATOM 1332 C CA . ALA A 1 167 ? 8.325 -7.523 -10.352 1.00 94.50 167 ALA A CA 1
ATOM 1333 C C . ALA A 1 167 ? 9.845 -7.419 -10.527 1.00 94.50 167 ALA A C 1
ATOM 1335 O O . ALA A 1 167 ? 10.313 -6.509 -11.207 1.00 94.50 167 ALA A O 1
ATOM 1336 N N . LEU A 1 168 ? 10.612 -8.384 -10.007 1.00 94.62 168 LEU A N 1
ATOM 1337 C CA . LEU A 1 168 ? 12.074 -8.412 -10.129 1.00 94.62 168 LEU A CA 1
ATOM 1338 C C . LEU A 1 168 ? 12.538 -8.479 -11.587 1.00 94.62 168 LEU A C 1
ATOM 1340 O O . LEU A 1 168 ? 13.421 -7.718 -11.989 1.00 94.62 168 LEU A O 1
ATOM 1344 N N . VAL A 1 169 ? 11.930 -9.349 -12.400 1.00 94.50 169 VAL A N 1
ATOM 1345 C CA . VAL A 1 169 ? 12.244 -9.440 -13.835 1.00 94.50 169 VAL A CA 1
ATOM 1346 C C . VAL A 1 169 ? 11.897 -8.125 -14.533 1.00 94.50 169 VAL A C 1
ATOM 1348 O O . VAL A 1 169 ? 12.702 -7.623 -15.317 1.00 94.50 169 VAL A O 1
ATOM 1351 N N . THR A 1 170 ? 10.755 -7.521 -14.195 1.00 94.31 170 THR A N 1
ATOM 1352 C CA . THR A 1 170 ? 10.323 -6.227 -14.750 1.00 94.31 170 THR A CA 1
ATOM 1353 C C . THR A 1 170 ? 11.260 -5.090 -14.381 1.00 94.31 170 THR A C 1
ATOM 1355 O O . THR A 1 170 ? 11.633 -4.298 -15.247 1.00 94.31 170 THR A O 1
ATOM 1358 N N . MET A 1 171 ? 11.713 -5.029 -13.132 1.00 92.44 171 MET A N 1
ATOM 1359 C CA . MET A 1 171 ? 12.676 -4.032 -12.669 1.00 92.44 171 MET A CA 1
ATOM 1360 C C . MET A 1 171 ? 14.036 -4.196 -13.344 1.00 92.44 171 MET A C 1
ATOM 1362 O O . MET A 1 171 ? 14.599 -3.217 -13.835 1.00 92.44 171 MET A O 1
ATOM 1366 N N . ALA A 1 172 ? 14.553 -5.424 -13.427 1.00 93.12 172 ALA A N 1
ATOM 1367 C CA . ALA A 1 172 ? 15.839 -5.698 -14.063 1.00 93.12 172 ALA A CA 1
ATOM 1368 C C . ALA A 1 172 ? 15.831 -5.341 -15.557 1.00 93.12 172 ALA A C 1
ATOM 1370 O O . ALA A 1 172 ? 16.808 -4.808 -16.089 1.00 93.12 172 ALA A O 1
ATOM 1371 N N . ASP A 1 173 ? 14.729 -5.635 -16.240 1.00 92.19 173 ASP A N 1
ATOM 1372 C CA . ASP A 1 173 ? 14.546 -5.337 -17.653 1.00 92.19 173 ASP A CA 1
ATOM 1373 C C . ASP A 1 173 ? 14.379 -3.830 -17.911 1.00 92.19 173 ASP A C 1
ATOM 1375 O O . ASP A 1 173 ? 15.094 -3.252 -18.737 1.00 92.19 173 ASP A O 1
ATOM 1379 N N . THR A 1 174 ? 13.542 -3.167 -17.110 1.00 90.81 174 THR A N 1
ATOM 1380 C CA . THR A 1 174 ? 13.347 -1.710 -17.148 1.00 90.81 174 THR A CA 1
ATOM 1381 C C . THR A 1 174 ? 14.654 -0.968 -16.871 1.00 90.81 174 THR A C 1
ATOM 1383 O O . THR A 1 174 ? 14.975 -0.010 -17.571 1.00 90.81 174 THR A O 1
ATOM 1386 N N . GLY A 1 175 ? 15.464 -1.437 -15.917 1.00 90.00 175 GLY A N 1
ATOM 1387 C CA . GLY A 1 175 ? 16.775 -0.859 -15.613 1.00 90.00 175 GLY A CA 1
ATOM 1388 C C . GLY A 1 175 ? 17.750 -0.931 -16.793 1.00 90.00 175 GLY A C 1
ATOM 1389 O O . GLY A 1 175 ? 18.424 0.053 -17.101 1.00 90.00 175 GLY A O 1
ATOM 1390 N N . LYS A 1 176 ? 17.788 -2.056 -17.522 1.00 88.00 176 LYS A N 1
ATOM 1391 C CA . LYS A 1 176 ? 18.602 -2.192 -18.747 1.00 88.00 176 LYS A CA 1
ATOM 1392 C C . LYS A 1 176 ? 18.112 -1.267 -19.855 1.00 88.00 176 LYS A C 1
ATOM 1394 O O . LYS A 1 176 ? 18.929 -0.676 -20.562 1.00 88.00 176 LYS A O 1
ATOM 1399 N N . PHE A 1 177 ? 16.796 -1.155 -20.024 1.00 86.88 177 PHE A N 1
ATOM 1400 C CA . PHE A 1 177 ? 16.200 -0.260 -21.009 1.00 86.88 177 PHE A CA 1
ATOM 1401 C C . PHE A 1 177 ? 16.523 1.206 -20.696 1.00 86.88 177 PHE A C 1
ATOM 1403 O O . PHE A 1 177 ? 17.003 1.922 -21.575 1.00 86.88 177 PHE A O 1
ATOM 1410 N N . LEU A 1 178 ? 16.356 1.621 -19.437 1.00 87.19 178 LEU A N 1
ATOM 1411 C CA . LEU A 1 178 ? 16.680 2.964 -18.965 1.00 87.19 178 LEU A CA 1
ATOM 1412 C C . LEU A 1 178 ? 18.169 3.276 -19.139 1.00 87.19 178 LEU A C 1
ATOM 1414 O O . LEU A 1 178 ? 18.510 4.327 -19.669 1.00 87.19 178 LEU A O 1
ATOM 1418 N N . SER A 1 179 ? 19.056 2.349 -18.768 1.00 86.44 179 SER A N 1
ATOM 1419 C CA . SER A 1 179 ? 20.501 2.516 -18.951 1.00 86.44 179 SER A CA 1
ATOM 1420 C C . SER A 1 179 ? 20.864 2.731 -20.423 1.00 86.44 179 SER A C 1
ATOM 1422 O O . SER A 1 179 ? 21.561 3.692 -20.734 1.00 86.44 179 SER A O 1
ATOM 1424 N N . ARG A 1 180 ? 20.329 1.917 -21.345 1.00 83.56 180 ARG A N 1
ATOM 1425 C CA . ARG A 1 180 ? 20.547 2.104 -22.791 1.00 83.56 180 ARG A CA 1
ATOM 1426 C C . ARG A 1 180 ? 20.009 3.440 -23.288 1.00 83.56 180 ARG A C 1
ATOM 1428 O O . ARG A 1 180 ? 20.676 4.100 -24.078 1.00 83.56 180 ARG A O 1
ATOM 1435 N N . PHE A 1 181 ? 18.812 3.824 -22.848 1.00 84.12 181 PHE A N 1
ATOM 1436 C CA . PHE A 1 181 ? 18.205 5.099 -23.217 1.00 84.12 181 PHE A CA 1
ATOM 1437 C C . PHE A 1 181 ? 19.090 6.273 -22.790 1.00 84.12 181 PHE A C 1
ATOM 1439 O O . PHE A 1 181 ? 19.404 7.139 -23.600 1.00 84.12 181 PHE A O 1
ATOM 1446 N N . VAL A 1 182 ? 19.567 6.251 -21.547 1.00 86.31 182 VAL A N 1
ATOM 1447 C CA . VAL A 1 182 ? 20.478 7.258 -21.006 1.00 86.31 182 VAL A CA 1
ATOM 1448 C C . VAL A 1 182 ? 21.793 7.284 -21.792 1.00 86.31 182 VAL A C 1
ATOM 1450 O O . VAL A 1 182 ? 22.192 8.347 -22.254 1.00 86.31 182 VAL A O 1
ATOM 1453 N N . THR A 1 183 ? 22.437 6.144 -22.048 1.00 83.75 183 THR A N 1
ATOM 1454 C CA . THR A 1 183 ? 23.685 6.100 -22.832 1.00 83.75 183 THR A CA 1
ATOM 1455 C C . THR A 1 183 ? 23.525 6.699 -24.235 1.00 83.75 183 THR A C 1
ATOM 1457 O O . THR A 1 183 ? 24.397 7.442 -24.685 1.00 83.75 183 THR A O 1
ATOM 1460 N N . ILE A 1 184 ? 22.393 6.446 -24.903 1.00 83.75 184 ILE A N 1
ATOM 1461 C CA . ILE A 1 184 ? 22.081 7.039 -26.213 1.00 83.75 184 ILE A CA 1
ATOM 1462 C C . ILE A 1 184 ? 21.900 8.559 -26.094 1.00 83.75 184 ILE A C 1
ATOM 1464 O O . ILE A 1 184 ? 22.472 9.304 -26.887 1.00 83.75 184 ILE A O 1
ATOM 1468 N N . CYS A 1 185 ? 21.146 9.034 -25.099 1.00 84.94 185 CYS A N 1
ATOM 1469 C CA . CYS A 1 185 ? 20.914 10.465 -24.883 1.00 84.94 185 CYS A CA 1
ATOM 1470 C C . CYS A 1 185 ? 22.203 11.240 -24.564 1.00 84.94 185 CYS A C 1
ATOM 1472 O O . CYS A 1 185 ? 22.340 12.389 -24.974 1.00 84.94 185 CYS A O 1
ATOM 1474 N N . PHE A 1 186 ? 23.154 10.615 -23.865 1.00 86.25 186 PHE A N 1
ATOM 1475 C CA . PHE A 1 186 ? 24.438 11.216 -23.485 1.00 86.25 186 PHE A CA 1
ATOM 1476 C C . PHE A 1 186 ? 25.587 10.867 -24.444 1.00 86.25 186 PHE A C 1
ATOM 1478 O O . PHE A 1 186 ? 26.759 11.013 -24.091 1.00 86.25 186 PHE A O 1
ATOM 1485 N N . ASN A 1 187 ? 25.257 10.449 -25.671 1.00 84.19 187 ASN A N 1
ATOM 1486 C CA . ASN A 1 187 ? 26.205 10.240 -26.765 1.00 84.19 187 ASN A CA 1
ATOM 1487 C C . ASN A 1 187 ? 27.375 9.310 -26.380 1.00 84.19 187 ASN A C 1
ATOM 1489 O O . ASN A 1 187 ? 28.539 9.642 -26.604 1.00 84.19 187 ASN A O 1
ATOM 1493 N N . GLU A 1 188 ? 27.054 8.171 -25.752 1.00 77.44 188 GLU A N 1
ATOM 1494 C CA . GLU A 1 188 ? 27.998 7.145 -25.265 1.00 77.44 188 GLU A CA 1
ATOM 1495 C C . GLU A 1 188 ? 28.950 7.614 -24.142 1.00 77.44 188 GLU A C 1
ATOM 1497 O O . GLU A 1 188 ? 29.845 6.880 -23.719 1.00 77.44 188 GLU A O 1
ATOM 1502 N N . SER A 1 189 ? 28.754 8.816 -23.588 1.00 80.12 189 SER A N 1
ATOM 1503 C CA . SER A 1 189 ? 29.480 9.257 -22.397 1.00 80.12 189 SER A CA 1
ATOM 1504 C C . SER A 1 189 ? 28.867 8.636 -21.142 1.00 80.12 189 SER A C 1
ATOM 1506 O O . SER A 1 189 ? 27.723 8.918 -20.798 1.00 80.12 189 SER A O 1
ATOM 1508 N N . MET A 1 190 ? 29.636 7.817 -20.419 1.00 76.44 190 MET A N 1
ATOM 1509 C CA . MET A 1 190 ? 29.206 7.245 -19.133 1.00 76.44 190 MET A CA 1
ATOM 1510 C C . MET A 1 190 ? 29.420 8.186 -17.939 1.00 76.44 190 MET A C 1
ATOM 1512 O O . MET A 1 190 ? 28.786 8.003 -16.908 1.00 76.44 190 MET A O 1
ATOM 1516 N N . VAL A 1 191 ? 30.258 9.220 -18.063 1.00 83.94 191 VAL A N 1
ATOM 1517 C CA . VAL A 1 191 ? 30.603 10.104 -16.933 1.00 83.94 191 VAL A CA 1
ATOM 1518 C C . VAL A 1 191 ? 29.426 11.001 -16.543 1.00 83.94 191 VAL A C 1
ATOM 1520 O O . VAL A 1 191 ? 29.055 11.066 -15.374 1.00 83.94 191 VAL A O 1
ATOM 1523 N N . TRP A 1 192 ? 28.794 11.652 -17.523 1.00 84.69 192 TRP A N 1
ATOM 1524 C CA . TRP A 1 192 ? 27.688 12.584 -17.283 1.00 84.69 192 TRP A CA 1
ATOM 1525 C C . TRP A 1 192 ? 26.455 11.927 -16.638 1.00 84.69 192 TRP A C 1
ATOM 1527 O O . TRP A 1 192 ? 26.010 12.423 -15.600 1.00 84.69 192 TRP A O 1
ATOM 1537 N N . PRO A 1 193 ? 25.931 10.797 -17.156 1.00 85.62 193 PRO A N 1
ATOM 1538 C CA . PRO A 1 193 ? 24.871 10.037 -16.500 1.00 85.62 193 PRO A CA 1
ATOM 1539 C C . PRO A 1 193 ? 25.177 9.651 -15.059 1.00 85.62 193 PRO A C 1
ATOM 1541 O O . PRO A 1 193 ? 24.318 9.783 -14.191 1.00 85.62 193 PRO A O 1
ATOM 1544 N N . THR A 1 194 ? 26.395 9.178 -14.791 1.00 86.19 194 THR A N 1
ATOM 1545 C CA . THR A 1 194 ? 26.791 8.741 -13.452 1.00 86.19 194 THR A CA 1
ATOM 1546 C C . THR A 1 194 ? 26.867 9.921 -12.488 1.00 86.19 194 THR A C 1
ATOM 1548 O O . THR A 1 194 ? 26.379 9.809 -11.367 1.00 86.19 194 THR A O 1
ATOM 1551 N N . CYS A 1 195 ? 27.387 11.075 -12.918 1.00 87.75 195 CYS A N 1
ATOM 1552 C CA . CYS A 1 195 ? 27.367 12.297 -12.111 1.00 87.75 195 CYS A CA 1
ATOM 1553 C C . CYS A 1 195 ? 25.935 12.761 -11.800 1.00 87.75 195 CYS A C 1
ATOM 1555 O O . CYS A 1 195 ? 25.648 13.126 -10.662 1.00 87.75 195 CYS A O 1
ATOM 1557 N N . ILE A 1 196 ? 25.027 12.707 -12.780 1.00 88.50 196 ILE A N 1
ATOM 1558 C CA . ILE A 1 196 ? 23.609 13.046 -12.579 1.00 88.50 196 ILE A CA 1
ATOM 1559 C C . ILE A 1 196 ? 22.951 12.062 -11.611 1.00 88.50 196 ILE A C 1
ATOM 1561 O O . ILE A 1 196 ? 22.255 12.491 -10.697 1.00 88.50 196 ILE A O 1
ATOM 1565 N N . PHE A 1 197 ? 23.195 10.761 -11.769 1.00 88.94 197 PHE A N 1
ATOM 1566 C CA . PHE A 1 197 ? 22.651 9.728 -10.890 1.00 88.94 197 PHE A CA 1
ATOM 1567 C C . PHE A 1 197 ? 23.127 9.895 -9.443 1.00 88.94 197 PHE A C 1
ATOM 1569 O O . PHE A 1 197 ? 22.311 9.853 -8.529 1.00 88.94 197 PHE A O 1
ATOM 1576 N N . LEU A 1 198 ? 24.424 10.145 -9.229 1.00 90.06 198 LEU A N 1
ATOM 1577 C CA . LEU A 1 198 ? 24.985 10.393 -7.896 1.00 90.06 198 LEU A CA 1
ATOM 1578 C C . LEU A 1 198 ? 24.430 11.674 -7.268 1.00 90.06 198 LEU A C 1
ATOM 1580 O O . LEU A 1 198 ? 24.098 11.682 -6.086 1.00 90.06 198 LEU A O 1
ATOM 1584 N N . SER A 1 199 ? 24.287 12.739 -8.060 1.00 91.12 199 SER A N 1
ATOM 1585 C CA . SER A 1 199 ? 23.645 13.974 -7.609 1.00 91.12 199 SER A CA 1
ATOM 1586 C C . SER A 1 199 ? 22.200 13.704 -7.182 1.00 91.12 199 SER A C 1
ATOM 1588 O O . SER A 1 199 ? 21.814 14.018 -6.058 1.00 91.12 199 SER A O 1
ATOM 1590 N N . LEU A 1 200 ? 21.419 13.031 -8.031 1.00 90.38 200 LEU A N 1
ATOM 1591 C CA . LEU A 1 200 ? 20.030 12.685 -7.745 1.00 90.38 200 LEU A CA 1
ATOM 1592 C C . LEU A 1 200 ? 19.917 11.816 -6.490 1.00 90.38 200 LEU A C 1
ATOM 1594 O O . LEU A 1 200 ? 19.057 12.090 -5.666 1.00 90.38 200 LEU A O 1
ATOM 1598 N N . LEU A 1 201 ? 20.809 10.841 -6.292 1.00 89.12 201 LEU A N 1
ATOM 1599 C CA . LEU A 1 201 ? 20.845 9.999 -5.093 1.00 89.12 201 LEU A CA 1
ATOM 1600 C C . LEU A 1 201 ? 21.056 10.822 -3.809 1.00 89.12 201 LEU A C 1
ATOM 1602 O O . LEU A 1 201 ? 20.400 10.561 -2.806 1.00 89.12 201 LEU A O 1
ATOM 1606 N N . CYS A 1 202 ? 21.940 11.823 -3.839 1.00 89.69 202 CYS A N 1
ATOM 1607 C CA . CYS A 1 202 ? 22.205 12.688 -2.686 1.00 89.69 202 CYS A CA 1
ATOM 1608 C C . CYS A 1 202 ? 21.061 13.671 -2.403 1.00 89.69 202 CYS A C 1
ATOM 1610 O O . CYS A 1 202 ? 20.765 13.948 -1.242 1.00 89.69 202 CYS A O 1
ATOM 1612 N N . PHE A 1 203 ? 20.422 14.212 -3.443 1.00 91.62 203 PHE A N 1
ATOM 1613 C CA . PHE A 1 203 ? 19.360 15.209 -3.286 1.00 91.62 203 PHE A CA 1
ATOM 1614 C C . PHE A 1 203 ? 17.961 14.599 -3.133 1.00 91.62 203 PHE A C 1
ATOM 1616 O O . PHE A 1 203 ? 17.090 15.250 -2.562 1.00 91.62 203 PHE A O 1
ATOM 1623 N N . TYR A 1 204 ? 17.737 13.363 -3.587 1.00 91.56 204 TYR A N 1
ATOM 1624 C CA . TYR A 1 204 ? 16.449 12.663 -3.515 1.00 91.56 204 TYR A CA 1
ATOM 1625 C C . TYR A 1 204 ? 15.846 12.647 -2.099 1.00 91.56 204 TYR A C 1
ATOM 1627 O O . TYR A 1 204 ? 14.695 13.065 -1.973 1.00 91.56 204 TYR A O 1
ATOM 1635 N N . PRO A 1 205 ? 16.581 12.267 -1.031 1.00 90.88 205 PRO A N 1
ATOM 1636 C CA . PRO A 1 205 ? 16.018 12.226 0.319 1.00 90.88 205 PRO A CA 1
ATOM 1637 C C . PRO A 1 205 ? 15.675 13.622 0.844 1.00 90.88 205 PRO A C 1
ATOM 1639 O O . PRO A 1 205 ? 14.677 13.803 1.530 1.00 90.88 205 PRO A O 1
ATOM 1642 N N . VAL A 1 206 ? 16.472 14.634 0.481 1.00 90.00 206 VAL A N 1
ATOM 1643 C CA . VAL A 1 206 ? 16.265 16.023 0.919 1.00 90.00 206 VAL A CA 1
ATOM 1644 C C . VAL A 1 206 ? 15.040 16.630 0.240 1.00 90.00 206 VAL A C 1
ATOM 1646 O O . VAL A 1 206 ? 14.209 17.251 0.897 1.00 90.00 206 VAL A O 1
ATOM 1649 N N . ILE A 1 207 ? 14.911 16.439 -1.075 1.00 90.75 207 ILE A N 1
ATOM 1650 C CA . ILE A 1 207 ? 13.757 16.914 -1.845 1.00 90.75 207 ILE A CA 1
ATOM 1651 C C . ILE A 1 207 ? 12.495 16.168 -1.401 1.00 90.75 207 ILE A C 1
ATOM 1653 O O . ILE A 1 207 ? 11.472 16.805 -1.168 1.00 90.75 207 ILE A O 1
ATOM 1657 N N . GLY A 1 208 ? 12.573 14.844 -1.237 1.00 87.44 208 GLY A N 1
ATOM 1658 C CA . GLY A 1 208 ? 11.475 14.027 -0.720 1.00 87.44 208 GLY A CA 1
ATOM 1659 C C . GLY A 1 208 ? 11.025 14.490 0.664 1.00 87.44 208 GLY A C 1
ATOM 1660 O O . GLY A 1 208 ? 9.850 14.795 0.847 1.00 87.44 208 GLY A O 1
ATOM 1661 N N . GLY A 1 209 ? 11.962 14.654 1.600 1.00 88.19 209 GLY A N 1
ATOM 1662 C CA . GLY A 1 209 ? 11.670 15.133 2.950 1.00 88.19 209 GLY A CA 1
ATOM 1663 C C . GLY A 1 209 ? 11.070 16.539 2.983 1.00 88.19 209 GLY A C 1
ATOM 1664 O O . GLY A 1 209 ? 10.163 16.794 3.768 1.00 88.19 209 GLY A O 1
ATOM 1665 N N . LEU A 1 210 ? 11.493 17.448 2.094 1.00 89.88 210 LEU A N 1
ATOM 1666 C CA . LEU A 1 210 ? 10.860 18.768 1.955 1.00 89.88 210 LEU A CA 1
ATOM 1667 C C . LEU A 1 210 ? 9.406 18.669 1.478 1.00 89.88 210 LEU A C 1
ATOM 1669 O O . LEU A 1 210 ? 8.543 19.371 2.002 1.00 89.88 210 LEU A O 1
ATOM 1673 N N . VAL A 1 211 ? 9.128 17.801 0.501 1.00 90.62 211 VAL A N 1
ATOM 1674 C CA . VAL A 1 211 ? 7.765 17.566 0.002 1.00 90.62 211 VAL A CA 1
ATOM 1675 C C . VAL A 1 211 ? 6.893 16.967 1.108 1.00 90.62 211 VAL A C 1
ATOM 1677 O O . VAL A 1 211 ? 5.799 17.469 1.351 1.00 90.62 211 VAL A O 1
ATOM 1680 N N . PHE A 1 212 ? 7.375 15.949 1.823 1.00 87.38 212 PHE A N 1
ATOM 1681 C CA . PHE A 1 212 ? 6.629 15.331 2.922 1.00 87.38 212 PHE A CA 1
ATOM 1682 C C . PHE A 1 212 ? 6.412 16.280 4.099 1.00 87.38 212 PHE A C 1
ATOM 1684 O O . PHE A 1 212 ? 5.307 16.333 4.625 1.00 87.38 212 PHE A O 1
ATOM 1691 N N . HIS A 1 213 ? 7.406 17.088 4.466 1.00 88.19 213 HIS A N 1
ATOM 1692 C CA . HIS A 1 213 ? 7.237 18.129 5.478 1.00 88.19 213 HIS A CA 1
ATOM 1693 C C . HIS A 1 213 ? 6.116 19.107 5.099 1.00 88.19 213 HIS A C 1
ATOM 1695 O O . HIS A 1 213 ? 5.278 19.437 5.931 1.00 88.19 213 HIS A O 1
ATOM 1701 N N . TYR A 1 214 ? 6.065 19.529 3.831 1.00 89.12 214 TYR A N 1
ATOM 1702 C CA . TYR A 1 214 ? 5.062 20.482 3.358 1.00 89.12 214 TYR A CA 1
ATOM 1703 C C . TYR A 1 214 ? 3.649 19.887 3.262 1.00 89.12 214 TYR A C 1
ATOM 1705 O O . TYR A 1 214 ? 2.678 20.567 3.580 1.00 89.12 214 TYR A O 1
ATOM 1713 N N . PHE A 1 215 ? 3.516 18.640 2.801 1.00 88.00 215 PHE A N 1
ATOM 1714 C CA . PHE A 1 215 ? 2.207 18.022 2.553 1.00 88.00 215 PHE A CA 1
ATOM 1715 C C . PHE A 1 215 ? 1.646 17.227 3.733 1.00 88.00 215 PHE A C 1
ATOM 1717 O O . PHE A 1 215 ? 0.428 17.119 3.847 1.00 88.00 215 PHE A O 1
ATOM 1724 N N . ALA A 1 216 ? 2.502 16.648 4.573 1.00 79.69 216 ALA A N 1
ATOM 1725 C CA . ALA A 1 216 ? 2.099 15.763 5.666 1.00 79.69 216 ALA A CA 1
ATOM 1726 C C . ALA A 1 216 ? 2.268 16.395 7.059 1.00 79.69 216 ALA A C 1
ATOM 1728 O O . ALA A 1 216 ? 2.025 15.711 8.047 1.00 79.69 216 ALA A O 1
ATOM 1729 N N . ASP A 1 217 ? 2.687 17.667 7.140 1.00 81.00 217 ASP A N 1
ATOM 1730 C CA . ASP A 1 217 ? 2.917 18.424 8.388 1.00 81.00 217 ASP A CA 1
ATOM 1731 C C . ASP A 1 217 ? 3.817 17.686 9.407 1.00 81.00 217 ASP A C 1
ATOM 1733 O O . ASP A 1 217 ? 3.728 17.852 10.622 1.00 81.00 217 ASP A O 1
ATOM 1737 N N . LEU A 1 218 ? 4.704 16.828 8.897 1.00 81.31 218 LEU A N 1
ATOM 1738 C CA . LEU A 1 218 ? 5.663 16.059 9.689 1.00 81.31 218 LEU A CA 1
ATOM 1739 C C . LEU A 1 218 ? 6.874 16.922 10.025 1.00 81.31 218 LEU A C 1
ATOM 1741 O O . LEU A 1 218 ? 7.268 17.773 9.229 1.00 81.31 218 LEU A O 1
ATOM 1745 N N . GLN A 1 219 ? 7.548 16.679 11.153 1.00 87.94 219 GLN A N 1
ATOM 1746 C CA . GLN A 1 219 ? 8.835 17.332 11.396 1.00 87.94 219 GLN A CA 1
ATOM 1747 C C . GLN A 1 219 ? 9.826 16.958 10.288 1.00 87.94 219 GLN A C 1
ATOM 1749 O O . GLN A 1 219 ? 9.891 15.811 9.861 1.00 87.94 219 GLN A O 1
ATOM 1754 N N . PHE A 1 220 ? 10.647 17.911 9.840 1.00 84.75 220 PHE A N 1
ATOM 1755 C CA . PHE A 1 220 ? 11.566 17.683 8.716 1.00 84.75 220 PHE A CA 1
ATOM 1756 C C . PHE A 1 220 ? 12.506 16.480 8.915 1.00 84.75 220 PHE A C 1
ATOM 1758 O O . PHE A 1 220 ? 12.879 15.815 7.954 1.00 84.75 220 PHE A O 1
ATOM 1765 N N . ARG A 1 221 ? 12.877 16.186 10.167 1.00 86.00 221 ARG A N 1
ATOM 1766 C CA . ARG A 1 221 ? 13.699 15.017 10.509 1.00 86.00 221 ARG A CA 1
ATOM 1767 C C . ARG A 1 221 ? 12.950 13.707 10.275 1.00 86.00 221 ARG A C 1
ATOM 1769 O O . ARG A 1 221 ? 13.531 12.800 9.692 1.00 86.00 221 ARG A O 1
ATOM 1776 N N . ASP A 1 222 ? 11.683 13.661 10.669 1.00 84.88 222 ASP A N 1
ATOM 1777 C CA . ASP A 1 222 ? 10.810 12.498 10.498 1.00 84.88 222 ASP A CA 1
ATOM 1778 C C . ASP A 1 222 ? 10.391 12.328 9.035 1.00 84.88 222 ASP A C 1
ATOM 1780 O O . ASP A 1 222 ? 10.179 11.217 8.581 1.00 84.88 222 ASP A O 1
ATOM 1784 N N . ALA A 1 223 ? 10.317 13.422 8.274 1.00 84.25 223 ALA A N 1
ATOM 1785 C CA . ALA A 1 223 ? 10.002 13.394 6.849 1.00 84.25 223 ALA A CA 1
ATOM 1786 C C . ALA A 1 223 ? 11.156 12.868 5.970 1.00 84.25 223 ALA A C 1
ATOM 1788 O O . ALA A 1 223 ? 10.915 12.414 4.852 1.00 84.25 223 ALA A O 1
ATOM 1789 N N . ILE A 1 224 ? 12.409 12.988 6.428 1.00 85.88 224 ILE A N 1
ATOM 1790 C CA . ILE A 1 224 ? 13.590 12.429 5.741 1.00 85.88 224 ILE A CA 1
ATOM 1791 C C . ILE A 1 224 ? 13.791 10.948 6.080 1.00 85.88 224 ILE A C 1
ATOM 1793 O O . ILE A 1 224 ? 14.364 10.221 5.264 1.00 85.88 224 ILE A O 1
ATOM 1797 N N . TYR A 1 225 ? 13.403 10.549 7.293 1.00 80.19 225 TYR A N 1
ATOM 1798 C CA . TYR A 1 225 ? 13.543 9.192 7.814 1.00 80.19 225 TYR A CA 1
ATOM 1799 C C . TYR A 1 225 ? 12.577 8.222 7.122 1.00 80.19 225 TYR A C 1
ATOM 1801 O O . TYR A 1 225 ? 13.050 7.129 6.735 1.00 80.19 225 TYR A O 1
#

Sequence (225 aa):
MSSRKRDRGAPSAEPEPSFWKRSKFRAVFVHLGLVVTCVSYIVLGAYLFQMIERPLELEKRTEVLAVFDKMNREFVSNISALEDNVESAVDTYIEKMLLLFENPHYAHVFETHFTNQTLDKDIWTFPSAILFTTTTIIPVGYGNVCPSSEVGRLLLIVYGIVGMPLALVTMADTGKFLSRFVTICFNESMVWPTCIFLSLLCFYPVIGGLVFHYFADLQFRDAIY

InterPro domains:
  IPR003280 Two pore domain potassium channel [PTHR11003] (27-225)
  IPR013099 Potassium channel domain [PF07885] (121-179)